Protein AF-A0A562R7P7-F1 (afdb_monomer_lite)

Structure (mmCIF, N/CA/C/O backbone):
data_AF-A0A562R7P7-F1
#
_entry.id   AF-A0A562R7P7-F1
#
loop_
_atom_site.group_PDB
_atom_site.id
_atom_site.type_symbol
_atom_site.label_atom_id
_atom_site.label_alt_id
_atom_site.label_comp_id
_atom_site.label_asym_id
_atom_site.label_entity_id
_atom_site.label_seq_id
_atom_site.pdbx_PDB_ins_code
_atom_site.Cartn_x
_atom_site.Cartn_y
_atom_site.Cartn_z
_atom_site.occupancy
_atom_site.B_iso_or_equiv
_atom_site.auth_seq_id
_atom_site.auth_comp_id
_atom_site.auth_asym_id
_atom_site.auth_atom_id
_atom_site.pdbx_PDB_model_num
ATOM 1 N N . MET A 1 1 ? 22.553 9.846 -5.547 1.00 56.16 1 MET A N 1
ATOM 2 C CA . MET A 1 1 ? 21.618 9.129 -6.441 1.00 56.16 1 MET A CA 1
ATOM 3 C C . MET A 1 1 ? 22.475 8.396 -7.455 1.00 56.16 1 MET A C 1
ATOM 5 O O . MET A 1 1 ? 23.447 8.997 -7.890 1.00 56.16 1 MET A O 1
ATOM 9 N N . ASP A 1 2 ? 22.192 7.130 -7.763 1.00 79.00 2 ASP A N 1
ATOM 10 C CA . ASP A 1 2 ? 22.950 6.394 -8.788 1.00 79.00 2 ASP A CA 1
ATOM 11 C C . ASP A 1 2 ? 22.716 7.050 -10.162 1.00 79.00 2 ASP A C 1
ATOM 13 O O . ASP A 1 2 ? 21.570 7.275 -10.560 1.00 79.00 2 ASP A O 1
ATOM 17 N N . GLU A 1 3 ? 23.792 7.383 -10.878 1.00 90.19 3 GLU A N 1
ATOM 18 C CA . GLU A 1 3 ? 23.726 8.014 -12.202 1.00 90.19 3 GLU A CA 1
ATOM 19 C C . GLU A 1 3 ? 23.006 7.127 -13.229 1.00 90.19 3 GLU A C 1
ATOM 21 O O . GLU A 1 3 ? 22.412 7.631 -14.184 1.00 90.19 3 GLU A O 1
ATOM 26 N N . ARG A 1 4 ? 22.969 5.809 -13.004 1.00 91.88 4 ARG A N 1
ATOM 27 C CA . ARG A 1 4 ? 22.250 4.847 -13.845 1.00 91.88 4 ARG A CA 1
ATOM 28 C C . ARG A 1 4 ? 20.735 5.040 -13.789 1.00 91.88 4 ARG A C 1
ATOM 30 O O . ARG A 1 4 ? 20.091 4.890 -14.822 1.00 91.88 4 ARG A O 1
ATOM 37 N N . PHE A 1 5 ? 20.163 5.476 -12.662 1.00 91.62 5 PHE A N 1
ATOM 38 C CA . PHE A 1 5 ? 18.744 5.868 -12.607 1.00 91.62 5 PHE A CA 1
ATOM 39 C C . PHE A 1 5 ? 18.464 7.136 -13.435 1.00 91.62 5 PHE A C 1
ATOM 41 O O . PHE A 1 5 ? 17.385 7.275 -14.011 1.00 91.62 5 PHE A O 1
ATOM 48 N N . ILE A 1 6 ? 19.432 8.052 -13.548 1.00 92.38 6 ILE A N 1
ATOM 49 C CA . ILE A 1 6 ? 19.316 9.244 -14.407 1.00 92.38 6 ILE A CA 1
ATOM 50 C C . ILE A 1 6 ? 19.451 8.844 -15.885 1.00 92.38 6 ILE A C 1
ATOM 52 O O . ILE A 1 6 ? 18.711 9.341 -16.733 1.00 92.38 6 ILE A O 1
ATOM 56 N N . ALA A 1 7 ? 20.354 7.912 -16.205 1.00 93.38 7 ALA A N 1
ATOM 57 C CA . ALA A 1 7 ? 20.511 7.372 -17.554 1.00 93.38 7 ALA A CA 1
ATOM 58 C C . ALA A 1 7 ? 19.280 6.568 -18.018 1.00 93.38 7 ALA A C 1
ATOM 60 O O . ALA A 1 7 ? 18.854 6.724 -19.161 1.00 93.38 7 ALA A O 1
ATOM 61 N N . ALA A 1 8 ? 18.679 5.757 -17.139 1.00 93.75 8 ALA A N 1
ATOM 62 C CA . ALA A 1 8 ? 17.452 5.014 -17.425 1.00 93.75 8 ALA A CA 1
ATOM 63 C C . ALA A 1 8 ? 16.256 5.950 -17.670 1.00 93.75 8 ALA A C 1
ATOM 65 O O . ALA A 1 8 ? 15.549 5.774 -18.661 1.00 93.75 8 ALA A O 1
ATOM 66 N N . ALA A 1 9 ? 16.080 6.978 -16.828 1.00 91.88 9 ALA A N 1
ATOM 67 C CA . ALA A 1 9 ? 15.044 7.994 -17.017 1.00 91.88 9 ALA A CA 1
ATOM 68 C C . ALA A 1 9 ? 15.192 8.715 -18.367 1.00 91.88 9 ALA A C 1
ATOM 70 O O . ALA A 1 9 ? 14.249 8.731 -19.150 1.00 91.88 9 ALA A O 1
ATOM 71 N N . ARG A 1 10 ? 16.397 9.204 -18.700 1.00 94.12 10 ARG A N 1
ATOM 72 C CA . ARG A 1 10 ? 16.675 9.847 -19.999 1.00 94.12 10 ARG A CA 1
ATOM 73 C C . ARG A 1 10 ? 16.440 8.921 -21.193 1.00 94.12 10 ARG A C 1
ATOM 75 O O . ARG A 1 10 ? 15.981 9.373 -22.236 1.00 94.12 10 ARG A O 1
ATOM 82 N N . ALA A 1 11 ? 16.753 7.632 -21.064 1.00 94.19 11 ALA A N 1
ATOM 83 C CA . ALA A 1 11 ? 16.475 6.657 -22.115 1.00 94.19 11 ALA A CA 1
ATOM 84 C C . ALA A 1 11 ? 14.961 6.486 -22.342 1.00 94.19 11 ALA A C 1
ATOM 86 O O . ALA A 1 11 ? 14.535 6.433 -23.493 1.00 94.19 11 ALA A O 1
ATOM 87 N N . GLN A 1 12 ? 14.148 6.478 -21.276 1.00 91.56 12 GLN A N 1
ATOM 88 C CA . GLN A 1 12 ? 12.684 6.473 -21.389 1.00 91.56 12 GLN A CA 1
ATOM 89 C C . GLN A 1 12 ? 12.141 7.800 -21.951 1.00 91.56 12 GLN A C 1
ATOM 91 O O . GLN A 1 12 ? 11.336 7.768 -22.873 1.00 91.56 12 GLN A O 1
ATOM 96 N N . GLU A 1 13 ? 12.629 8.955 -21.484 1.00 92.44 13 GLU A N 1
ATOM 97 C CA . GLU A 1 13 ? 12.261 10.288 -22.007 1.00 92.44 13 GLU A CA 1
ATOM 98 C C . GLU A 1 13 ? 12.533 10.426 -23.520 1.00 92.44 13 GLU A C 1
ATOM 100 O O . GLU A 1 13 ? 11.773 11.080 -24.232 1.00 92.44 13 GLU A O 1
ATOM 105 N N . CYS A 1 14 ? 13.584 9.773 -24.027 1.00 94.62 14 CYS A N 1
ATOM 106 C CA . CYS A 1 14 ? 13.919 9.704 -25.454 1.00 94.62 14 CYS A CA 1
ATOM 107 C C . CYS A 1 14 ? 13.220 8.562 -26.225 1.00 94.62 14 CYS A C 1
ATOM 109 O O . CYS A 1 14 ? 13.495 8.381 -27.412 1.00 94.62 14 CYS A O 1
ATOM 111 N N . GLY A 1 15 ? 12.361 7.762 -25.585 1.00 93.88 15 GLY A N 1
ATOM 112 C CA . GLY A 1 15 ? 11.662 6.628 -26.203 1.00 93.88 15 GLY A CA 1
ATOM 113 C C . GLY A 1 15 ? 12.496 5.351 -26.406 1.00 93.88 15 GLY A C 1
ATOM 114 O O . GLY A 1 15 ? 11.967 4.351 -26.895 1.00 93.88 15 GLY A O 1
ATOM 115 N N . ASP A 1 16 ? 13.773 5.314 -26.000 1.00 96.56 16 ASP A N 1
ATOM 116 C CA . ASP A 1 16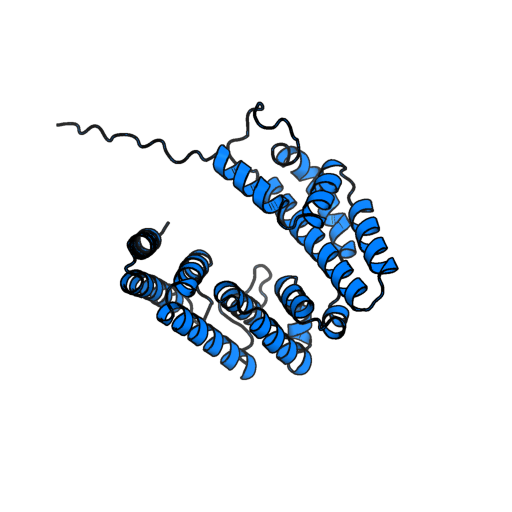 ? 14.592 4.090 -26.005 1.00 96.56 16 ASP A CA 1
ATOM 117 C C . ASP A 1 16 ? 14.298 3.236 -24.761 1.00 96.56 16 ASP A C 1
ATOM 119 O O . ASP A 1 16 ? 15.110 3.042 -23.848 1.00 96.56 16 ASP A O 1
ATOM 123 N N . HIS A 1 17 ? 13.085 2.685 -24.748 1.00 96.56 17 HIS A N 1
ATOM 124 C CA . HIS A 1 17 ? 12.595 1.817 -23.679 1.00 96.56 17 HIS A CA 1
ATOM 125 C C . HIS A 1 17 ? 13.439 0.532 -23.548 1.00 96.56 17 HIS A C 1
ATOM 127 O O . HIS A 1 17 ? 13.489 -0.077 -22.476 1.00 96.56 17 HIS A O 1
ATOM 133 N N . ALA A 1 18 ? 14.145 0.135 -24.615 1.00 96.31 18 ALA A N 1
ATOM 134 C CA . ALA A 1 18 ? 15.035 -1.019 -24.623 1.00 96.31 18 ALA A CA 1
ATOM 135 C C . ALA A 1 18 ? 16.369 -0.729 -23.913 1.00 96.31 18 ALA A C 1
ATOM 137 O O . ALA A 1 18 ? 16.870 -1.593 -23.190 1.00 96.31 18 ALA A O 1
ATOM 138 N N . ALA A 1 19 ? 16.945 0.469 -24.065 1.00 96.69 19 ALA A N 1
ATOM 139 C CA . ALA A 1 19 ? 18.081 0.907 -23.255 1.00 96.69 19 ALA A CA 1
ATOM 140 C C . ALA A 1 19 ? 17.683 1.157 -21.799 1.00 96.69 19 ALA A C 1
ATOM 142 O O . ALA A 1 19 ? 18.402 0.697 -20.913 1.00 96.69 19 ALA A O 1
ATOM 143 N N . ALA A 1 20 ? 16.527 1.781 -21.543 1.00 96.62 20 ALA A N 1
ATOM 144 C CA . ALA A 1 20 ? 16.010 1.959 -20.186 1.00 96.62 20 ALA A CA 1
ATOM 145 C C . ALA A 1 20 ? 15.902 0.607 -19.452 1.00 96.62 20 ALA A C 1
ATOM 147 O O . ALA A 1 20 ? 16.515 0.422 -18.400 1.00 96.62 20 ALA A O 1
ATOM 148 N N . LEU A 1 21 ? 15.245 -0.393 -20.058 1.00 96.81 21 LEU A N 1
ATOM 149 C CA . LEU A 1 21 ? 15.128 -1.743 -19.488 1.00 96.81 21 LEU A CA 1
ATOM 150 C C . LEU A 1 21 ? 16.491 -2.426 -19.282 1.00 96.81 21 LEU A C 1
ATOM 152 O O . LEU A 1 21 ? 16.681 -3.137 -18.295 1.00 96.81 21 LEU A O 1
ATOM 156 N N . ARG A 1 22 ? 17.448 -2.222 -20.196 1.00 97.12 22 ARG A N 1
ATOM 157 C CA . ARG A 1 22 ? 18.809 -2.774 -20.085 1.00 97.12 22 ARG A CA 1
ATOM 158 C C . ARG A 1 22 ? 19.556 -2.198 -18.880 1.00 97.12 22 ARG A C 1
ATOM 160 O O . ARG A 1 22 ? 20.250 -2.944 -18.198 1.00 97.12 22 ARG A O 1
ATOM 167 N N . ILE A 1 23 ? 19.397 -0.900 -18.616 1.00 96.44 23 ILE A N 1
ATOM 168 C CA . ILE A 1 23 ? 20.015 -0.219 -17.472 1.00 96.44 23 ILE A CA 1
ATOM 169 C C . ILE A 1 23 ? 19.351 -0.672 -16.166 1.00 96.44 23 ILE A C 1
ATOM 171 O O . ILE A 1 23 ? 20.058 -1.089 -15.254 1.00 96.44 23 ILE A O 1
ATOM 175 N N . LEU A 1 24 ? 18.015 -0.687 -16.090 1.00 95.12 24 LEU A N 1
ATOM 176 C CA . LEU A 1 24 ? 17.291 -1.138 -14.890 1.00 95.12 24 LEU A CA 1
ATOM 177 C C . LEU A 1 24 ? 17.614 -2.601 -14.531 1.00 95.12 24 LEU A C 1
ATOM 179 O O . LEU A 1 24 ? 17.856 -2.902 -13.365 1.00 95.12 24 LEU A O 1
ATOM 183 N N . ARG A 1 25 ? 17.729 -3.494 -15.527 1.00 94.62 25 ARG A N 1
ATOM 184 C CA . ARG A 1 25 ? 18.199 -4.879 -15.325 1.00 94.62 25 ARG A CA 1
ATOM 185 C C . ARG A 1 25 ? 19.636 -4.973 -14.800 1.00 94.62 25 ARG A C 1
ATOM 187 O O . ARG A 1 25 ? 19.934 -5.908 -14.068 1.00 94.62 25 ARG A O 1
ATOM 194 N N . ALA A 1 26 ? 20.527 -4.051 -15.168 1.00 94.12 26 ALA A N 1
ATOM 195 C CA . ALA A 1 26 ? 21.894 -4.040 -14.645 1.00 94.12 26 ALA A CA 1
ATOM 196 C C . ALA A 1 26 ? 21.931 -3.606 -13.169 1.00 94.12 26 ALA A C 1
ATOM 198 O O . ALA A 1 26 ? 22.658 -4.199 -12.380 1.00 94.12 26 ALA A O 1
ATOM 199 N N . ILE A 1 27 ? 21.103 -2.628 -12.782 1.00 93.38 27 ILE A N 1
ATOM 200 C CA . ILE A 1 27 ? 20.943 -2.226 -11.375 1.00 93.38 27 ILE A CA 1
ATOM 201 C C . ILE A 1 27 ? 20.351 -3.387 -10.555 1.00 93.38 27 ILE A C 1
ATOM 203 O O . ILE A 1 27 ? 20.851 -3.687 -9.476 1.00 93.38 27 ILE A O 1
ATOM 207 N N . GLU A 1 28 ? 19.343 -4.091 -11.082 1.00 91.56 28 GLU A N 1
ATOM 208 C CA . GLU A 1 28 ? 18.736 -5.257 -10.417 1.00 91.56 28 GLU A CA 1
ATOM 209 C C . GLU A 1 28 ? 19.724 -6.405 -10.206 1.00 91.56 28 GLU A C 1
ATOM 211 O O . GLU A 1 28 ? 19.759 -6.991 -9.126 1.00 91.56 28 GLU A O 1
ATOM 216 N N . ALA A 1 29 ? 20.559 -6.700 -11.206 1.00 90.31 29 ALA A N 1
ATOM 217 C CA . ALA A 1 29 ? 21.589 -7.724 -11.094 1.00 90.31 29 ALA A CA 1
ATOM 218 C C . ALA A 1 29 ? 22.608 -7.401 -9.984 1.00 90.31 29 ALA A C 1
ATOM 220 O O . ALA A 1 29 ? 22.983 -8.302 -9.233 1.00 90.31 29 ALA A O 1
ATOM 221 N N . ASP A 1 30 ? 23.002 -6.132 -9.835 1.00 90.50 30 ASP A N 1
ATOM 222 C CA . ASP A 1 30 ? 23.897 -5.684 -8.761 1.00 90.50 30 ASP A CA 1
ATOM 223 C C . ASP A 1 30 ? 23.216 -5.736 -7.380 1.00 90.50 30 ASP A C 1
ATOM 225 O O . ASP A 1 30 ? 23.803 -6.241 -6.421 1.00 90.50 30 ASP A O 1
ATOM 229 N N . GLU A 1 31 ? 21.967 -5.264 -7.264 1.00 88.44 31 GLU A N 1
ATOM 230 C CA . GLU A 1 31 ? 21.188 -5.335 -6.016 1.00 88.44 31 GLU A CA 1
ATOM 231 C C . GLU A 1 31 ? 20.979 -6.794 -5.565 1.00 88.44 31 GLU A C 1
ATOM 233 O O . GLU A 1 31 ? 21.151 -7.110 -4.381 1.00 88.44 31 GLU A O 1
ATOM 238 N N . ARG A 1 32 ? 20.690 -7.702 -6.511 1.00 84.50 32 ARG A N 1
ATOM 239 C CA . ARG A 1 32 ? 20.563 -9.151 -6.285 1.00 84.50 32 ARG A CA 1
ATOM 240 C C . ARG A 1 32 ? 21.904 -9.793 -5.915 1.00 84.50 32 ARG A C 1
ATOM 242 O O . ARG A 1 32 ? 21.933 -10.648 -5.032 1.00 84.50 32 ARG A O 1
ATOM 249 N N . ALA A 1 33 ? 23.010 -9.384 -6.539 1.00 85.88 33 ALA A N 1
ATOM 250 C CA . ALA A 1 33 ? 24.350 -9.876 -6.206 1.00 85.88 33 ALA A CA 1
ATOM 251 C C . ALA A 1 33 ? 24.799 -9.456 -4.794 1.00 85.88 33 ALA A C 1
ATOM 253 O O . ALA A 1 33 ? 25.489 -10.219 -4.118 1.00 85.88 33 ALA A O 1
ATOM 254 N N . ALA A 1 34 ? 24.371 -8.280 -4.324 1.00 82.69 34 ALA A N 1
ATOM 255 C CA . ALA A 1 34 ? 24.605 -7.817 -2.957 1.00 82.69 34 ALA A CA 1
ATOM 256 C C . ALA A 1 34 ? 23.676 -8.471 -1.907 1.00 82.69 34 ALA A C 1
ATOM 258 O O . ALA A 1 34 ? 24.007 -8.470 -0.721 1.00 82.69 34 ALA A O 1
ATOM 259 N N . SER A 1 35 ? 22.529 -9.030 -2.322 1.00 71.19 35 SER A N 1
ATOM 260 C CA . SER A 1 35 ? 21.432 -9.437 -1.425 1.00 71.19 35 SER A CA 1
ATOM 261 C C . SER A 1 35 ? 21.022 -10.913 -1.599 1.00 71.19 35 SER A C 1
ATOM 263 O O . SER A 1 35 ? 20.056 -11.210 -2.313 1.00 71.19 35 SER A O 1
ATOM 265 N N . PRO A 1 36 ? 21.693 -11.871 -0.928 1.00 66.31 36 PRO A N 1
ATOM 266 C CA . PRO A 1 36 ? 21.266 -13.270 -0.945 1.00 66.31 36 PRO A CA 1
ATOM 267 C C . PRO A 1 36 ? 19.857 -13.441 -0.342 1.00 66.31 36 PRO A C 1
ATOM 269 O O . PRO A 1 36 ? 19.514 -12.803 0.651 1.00 66.31 36 PRO A O 1
ATOM 272 N N . GLY A 1 37 ? 19.046 -14.329 -0.935 1.00 70.06 37 GLY A N 1
ATOM 273 C CA . GLY A 1 37 ? 17.684 -14.659 -0.468 1.00 70.06 37 GLY A CA 1
ATOM 274 C C . GLY A 1 37 ? 16.523 -14.187 -1.360 1.00 70.06 37 GLY A C 1
ATOM 275 O O . GLY A 1 37 ? 15.363 -14.341 -0.970 1.00 70.06 37 GLY A O 1
ATOM 276 N N . LEU A 1 38 ? 16.819 -13.635 -2.546 1.00 77.06 38 LEU A N 1
ATOM 277 C CA . LEU A 1 38 ? 15.849 -12.974 -3.434 1.00 77.06 38 LEU A CA 1
ATOM 278 C C . LEU A 1 38 ? 15.062 -11.889 -2.677 1.00 77.06 38 LEU A C 1
ATOM 280 O O . LEU A 1 38 ? 13.874 -12.037 -2.379 1.00 77.06 38 LEU A O 1
ATOM 284 N N . ALA A 1 39 ? 15.778 -10.824 -2.319 1.00 79.56 39 ALA A N 1
ATOM 285 C CA . ALA A 1 39 ? 15.186 -9.562 -1.896 1.00 79.56 39 ALA A CA 1
ATOM 286 C C . ALA A 1 39 ? 14.467 -8.886 -3.087 1.00 79.56 39 ALA A C 1
ATOM 288 O O . ALA A 1 39 ? 14.833 -9.147 -4.237 1.00 79.56 39 ALA A O 1
ATOM 289 N N . PRO A 1 40 ? 13.465 -8.020 -2.847 1.00 79.81 40 PRO A N 1
ATOM 290 C CA . PRO A 1 40 ? 12.863 -7.229 -3.912 1.00 79.81 40 PRO A CA 1
ATOM 291 C C . PRO A 1 40 ? 13.864 -6.184 -4.427 1.00 79.81 40 PRO A C 1
ATOM 293 O O . PRO A 1 40 ? 14.765 -5.787 -3.680 1.00 79.81 40 PRO A O 1
ATOM 296 N N . PRO A 1 41 ? 13.665 -5.651 -5.643 1.00 87.50 41 PRO A N 1
ATOM 297 C CA . PRO A 1 41 ? 14.397 -4.475 -6.094 1.00 87.50 41 PRO A CA 1
ATOM 298 C C . PRO A 1 41 ? 14.094 -3.272 -5.188 1.00 87.50 41 PRO A C 1
ATOM 300 O O . PRO A 1 41 ? 13.010 -3.167 -4.603 1.00 87.50 41 PRO A O 1
ATOM 303 N N . SER A 1 42 ? 15.037 -2.339 -5.076 1.00 88.56 42 SER A N 1
ATOM 304 C CA . SER A 1 42 ? 14.886 -1.133 -4.262 1.00 88.56 42 SER A CA 1
ATOM 305 C C . SER A 1 42 ? 13.702 -0.271 -4.720 1.00 88.56 42 SER A C 1
ATOM 307 O O . SER A 1 42 ? 13.285 -0.311 -5.876 1.00 88.56 42 SER A O 1
ATOM 309 N N . PHE A 1 43 ? 13.157 0.563 -3.825 1.00 86.38 43 PHE A N 1
ATOM 310 C CA . PHE A 1 43 ? 12.001 1.416 -4.144 1.00 86.38 43 PHE A CA 1
ATOM 311 C C . PHE A 1 43 ? 12.225 2.298 -5.387 1.00 86.38 43 PHE A C 1
ATOM 313 O O . PHE A 1 43 ? 11.323 2.433 -6.210 1.00 86.38 43 PHE A O 1
ATOM 320 N N . GLY A 1 44 ? 13.430 2.857 -5.560 1.00 88.56 44 GLY A N 1
ATOM 321 C CA . GLY A 1 44 ? 13.765 3.668 -6.737 1.00 88.56 44 GLY A CA 1
ATOM 322 C C . GLY A 1 44 ? 13.759 2.859 -8.038 1.00 88.56 44 GLY A C 1
ATOM 323 O O . GLY A 1 44 ? 13.239 3.328 -9.052 1.00 88.56 44 GLY A O 1
ATOM 324 N N . LEU A 1 45 ? 14.265 1.624 -7.987 1.00 92.62 45 LEU A N 1
ATOM 325 C CA . LEU A 1 45 ? 14.252 0.689 -9.107 1.00 92.62 45 LEU A CA 1
ATOM 326 C C . LEU A 1 45 ? 12.829 0.204 -9.422 1.00 92.62 45 LEU A C 1
ATOM 328 O O . LEU A 1 45 ? 12.416 0.283 -10.576 1.00 92.62 45 LEU A O 1
ATOM 332 N N . LEU A 1 46 ? 12.043 -0.201 -8.417 1.00 93.31 46 LEU A N 1
ATOM 333 C CA . LEU A 1 46 ? 10.630 -0.566 -8.590 1.00 93.31 46 LEU A CA 1
ATOM 334 C C . LEU A 1 46 ? 9.804 0.578 -9.186 1.00 93.31 46 LEU A C 1
ATOM 336 O O . LEU A 1 46 ? 8.998 0.340 -10.083 1.00 93.31 46 LEU A O 1
ATOM 340 N N . PHE A 1 47 ? 10.022 1.815 -8.731 1.00 91.50 47 PHE A N 1
ATOM 341 C CA . PHE A 1 47 ? 9.325 2.990 -9.249 1.00 91.50 47 PHE A CA 1
ATOM 342 C C . PHE A 1 47 ? 9.646 3.239 -10.729 1.00 91.50 47 PHE A C 1
ATOM 344 O O . PHE A 1 47 ? 8.728 3.324 -11.546 1.00 91.50 47 PHE A O 1
ATOM 351 N N . GLN A 1 48 ? 10.931 3.302 -11.108 1.00 93.38 48 GLN A N 1
ATOM 352 C CA . GLN A 1 48 ? 11.307 3.505 -12.514 1.00 93.38 48 GLN A CA 1
ATOM 353 C C . GLN A 1 48 ? 10.871 2.335 -13.408 1.00 93.38 48 GLN A C 1
ATOM 355 O O . GLN A 1 48 ? 10.395 2.554 -14.521 1.00 93.38 48 GLN A O 1
ATOM 360 N N . TRP A 1 49 ? 10.961 1.094 -12.922 1.00 94.88 49 TRP A N 1
ATOM 361 C CA . TRP A 1 49 ? 10.524 -0.075 -13.685 1.00 94.88 49 TRP A CA 1
ATOM 362 C C . TRP A 1 49 ? 9.005 -0.112 -13.858 1.00 94.88 49 TRP A C 1
ATOM 364 O O . TRP A 1 49 ? 8.536 -0.392 -14.956 1.00 94.88 49 TRP A O 1
ATOM 374 N N . GLY A 1 50 ? 8.230 0.227 -12.825 1.00 94.62 50 GLY A N 1
ATOM 375 C CA . GLY A 1 50 ? 6.772 0.341 -12.913 1.00 94.62 50 GLY A CA 1
ATOM 376 C C . GLY A 1 50 ? 6.320 1.443 -13.876 1.00 94.62 50 GLY A C 1
ATOM 377 O O . GLY A 1 50 ? 5.348 1.265 -14.608 1.00 94.62 50 GLY A O 1
ATOM 378 N N . GLN A 1 51 ? 7.057 2.557 -13.956 1.00 93.69 51 GLN A N 1
ATOM 379 C CA . GLN A 1 51 ? 6.830 3.581 -14.981 1.00 93.69 51 GLN A CA 1
ATOM 380 C C . GLN A 1 51 ? 7.119 3.047 -16.392 1.00 93.69 51 GLN A C 1
ATOM 382 O O . GLN A 1 51 ? 6.270 3.172 -17.270 1.00 93.69 51 GLN A O 1
ATOM 387 N N . LEU A 1 52 ? 8.259 2.384 -16.606 1.00 95.62 52 LEU A N 1
ATOM 388 C CA . LEU A 1 52 ? 8.613 1.792 -17.902 1.00 95.62 52 LEU A CA 1
ATOM 389 C C . LEU A 1 52 ? 7.674 0.640 -18.317 1.00 95.62 52 LEU A C 1
ATOM 391 O O . LEU A 1 52 ? 7.397 0.448 -19.500 1.00 95.62 52 LEU A O 1
ATOM 395 N N . ALA A 1 53 ? 7.158 -0.133 -17.360 1.00 96.06 53 ALA A N 1
ATOM 396 C CA . ALA A 1 53 ? 6.273 -1.272 -17.602 1.00 96.06 53 ALA A CA 1
ATOM 397 C C . ALA A 1 53 ? 4.925 -0.872 -18.227 1.00 96.06 53 ALA A C 1
ATOM 399 O O . ALA A 1 53 ? 4.369 -1.655 -18.996 1.00 96.06 53 ALA A O 1
ATOM 400 N N . LYS A 1 54 ? 4.440 0.349 -17.959 1.00 93.94 54 LYS A N 1
ATOM 401 C CA . LYS A 1 54 ? 3.207 0.911 -18.549 1.00 93.94 54 LYS A CA 1
ATOM 402 C C . LYS A 1 54 ? 3.317 1.120 -20.063 1.00 93.94 54 LYS A C 1
ATOM 404 O O . LYS A 1 54 ? 2.319 1.035 -20.769 1.00 93.94 54 LYS A O 1
ATOM 409 N N . GLU A 1 55 ? 4.531 1.362 -20.555 1.00 93.88 55 GLU A N 1
ATOM 410 C CA . GLU A 1 55 ? 4.813 1.776 -21.938 1.00 93.88 55 GLU A CA 1
ATOM 411 C C . GLU A 1 55 ? 5.654 0.741 -22.711 1.00 93.88 55 GLU A C 1
ATOM 413 O O . GLU A 1 55 ? 5.840 0.847 -23.926 1.00 93.88 55 GLU A O 1
ATOM 418 N N . HIS A 1 56 ? 6.183 -0.282 -22.030 1.00 95.94 56 HIS A N 1
ATOM 419 C CA . HIS A 1 56 ? 7.078 -1.272 -22.621 1.00 95.94 56 HIS A CA 1
ATOM 420 C C . HIS A 1 56 ? 6.789 -2.695 -22.116 1.00 95.94 56 HIS A C 1
ATOM 422 O O . HIS A 1 56 ? 7.273 -3.135 -21.072 1.00 95.94 56 HIS A O 1
ATOM 428 N N . ALA A 1 57 ? 6.055 -3.476 -22.913 1.00 96.62 57 ALA A N 1
ATOM 429 C CA . ALA A 1 57 ? 5.670 -4.848 -22.566 1.00 96.62 57 ALA A CA 1
ATOM 430 C C . ALA A 1 57 ? 6.840 -5.803 -22.191 1.00 96.62 57 ALA A C 1
ATOM 432 O O . ALA A 1 57 ? 6.634 -6.669 -21.339 1.00 96.62 57 ALA A O 1
ATOM 433 N N . PRO A 1 58 ? 8.070 -5.696 -22.745 1.00 97.31 58 PRO A N 1
ATOM 434 C CA . PRO A 1 58 ? 9.230 -6.445 -22.241 1.00 97.31 58 PRO A CA 1
ATOM 435 C C . PRO A 1 58 ? 9.657 -6.077 -20.807 1.00 97.31 58 PRO A C 1
ATOM 437 O O . PRO A 1 58 ? 10.136 -6.947 -20.074 1.00 97.31 58 PRO A O 1
ATOM 440 N N . ALA A 1 59 ? 9.460 -4.821 -20.386 1.00 96.12 59 ALA A N 1
ATOM 441 C CA . ALA A 1 59 ? 9.720 -4.391 -19.013 1.00 96.12 59 ALA A CA 1
ATOM 442 C C . ALA A 1 59 ? 8.674 -4.983 -18.063 1.00 96.12 59 ALA A C 1
ATOM 444 O O . ALA A 1 59 ? 9.066 -5.630 -17.091 1.00 96.12 59 ALA A O 1
ATOM 445 N N . TYR A 1 60 ? 7.385 -4.880 -18.418 1.00 96.50 60 TYR A N 1
ATOM 446 C CA . TYR A 1 60 ? 6.279 -5.532 -17.704 1.00 96.50 60 TYR A CA 1
ATOM 447 C C . TYR A 1 60 ? 6.525 -7.038 -17.537 1.00 96.50 60 TYR A C 1
ATOM 449 O O . TYR A 1 60 ? 6.539 -7.541 -16.418 1.00 96.50 60 TYR A O 1
ATOM 457 N N . ARG A 1 61 ? 6.816 -7.764 -18.629 1.00 97.06 61 ARG A N 1
ATOM 458 C CA . ARG A 1 61 ? 7.061 -9.219 -18.577 1.00 97.06 61 ARG A CA 1
ATOM 459 C C . ARG A 1 61 ? 8.252 -9.609 -17.703 1.00 97.06 61 ARG A C 1
ATOM 461 O O . ARG A 1 61 ? 8.228 -10.687 -17.122 1.00 97.06 61 ARG A O 1
ATOM 468 N N . THR A 1 62 ? 9.284 -8.769 -17.599 1.00 94.62 62 THR A N 1
ATOM 469 C CA . THR A 1 62 ? 10.413 -9.060 -16.698 1.00 94.62 62 THR A CA 1
ATOM 470 C C . THR A 1 62 ? 10.016 -8.871 -15.234 1.00 94.62 62 THR A C 1
ATOM 472 O O . THR A 1 62 ? 10.326 -9.721 -14.406 1.00 94.62 62 THR A O 1
ATOM 475 N N . LEU A 1 63 ? 9.304 -7.786 -14.922 1.00 94.12 63 LEU A N 1
ATOM 476 C CA . LEU A 1 63 ? 8.864 -7.478 -13.561 1.00 94.12 63 LEU A CA 1
ATOM 477 C C . LEU A 1 63 ? 7.806 -8.487 -13.065 1.00 94.12 63 LEU A C 1
ATOM 479 O O . LEU A 1 63 ? 7.854 -8.920 -11.916 1.00 94.12 63 LEU A O 1
ATOM 483 N N . ALA A 1 64 ? 6.927 -8.948 -13.962 1.00 96.12 64 ALA A N 1
ATOM 484 C CA . ALA A 1 64 ? 6.002 -10.054 -13.718 1.00 96.12 64 ALA A CA 1
ATOM 485 C C . ALA A 1 64 ? 6.739 -11.382 -13.469 1.00 96.12 64 ALA A C 1
ATOM 487 O O . ALA A 1 64 ? 6.453 -12.048 -12.483 1.00 96.12 64 ALA A O 1
ATOM 488 N N . ALA A 1 65 ? 7.748 -11.735 -14.276 1.00 94.88 65 ALA A N 1
ATOM 489 C CA . ALA A 1 65 ? 8.535 -12.951 -14.049 1.00 94.88 65 ALA A CA 1
ATOM 490 C C . ALA A 1 65 ? 9.274 -12.945 -12.693 1.00 94.88 65 ALA A C 1
ATOM 492 O O . ALA A 1 65 ? 9.391 -13.989 -12.054 1.00 94.88 65 ALA A O 1
ATOM 493 N N . LEU A 1 66 ? 9.730 -11.775 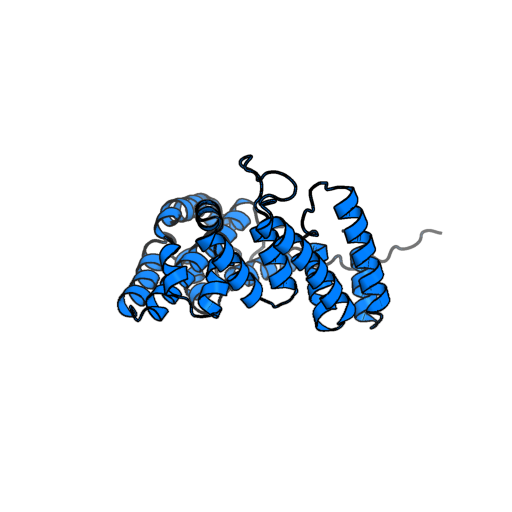-12.225 1.00 92.69 66 LEU A N 1
ATOM 494 C CA . LEU A 1 66 ? 10.311 -11.621 -10.888 1.00 92.69 66 LEU A CA 1
ATOM 495 C C . LEU A 1 66 ? 9.271 -11.865 -9.785 1.00 92.69 66 LEU A C 1
ATOM 497 O O . LEU A 1 66 ? 9.504 -12.672 -8.886 1.00 92.69 66 LEU A O 1
ATOM 501 N N . ARG A 1 67 ? 8.098 -11.226 -9.876 1.00 95.19 67 ARG A N 1
ATOM 502 C CA . ARG A 1 67 ? 6.964 -11.509 -8.983 1.00 95.19 67 ARG A CA 1
ATOM 503 C C . ARG A 1 67 ? 6.634 -12.998 -8.957 1.00 95.19 67 ARG A C 1
ATOM 505 O O . ARG A 1 67 ? 6.463 -13.558 -7.878 1.00 95.19 67 ARG A O 1
ATOM 512 N N . ASP A 1 68 ? 6.555 -13.632 -10.120 1.00 96.62 68 ASP A N 1
ATOM 513 C CA . ASP A 1 68 ? 6.176 -15.036 -10.236 1.00 96.62 68 ASP A CA 1
ATOM 514 C C . ASP A 1 68 ? 7.225 -15.953 -9.559 1.00 96.62 68 ASP A C 1
ATOM 516 O O . ASP A 1 68 ? 6.840 -16.939 -8.928 1.00 96.62 68 ASP A O 1
ATOM 520 N N . GLU A 1 69 ? 8.519 -15.584 -9.554 1.00 94.50 69 GLU A N 1
ATOM 521 C CA . GLU A 1 69 ? 9.561 -16.242 -8.738 1.00 94.50 69 GLU A CA 1
ATOM 522 C C . GLU A 1 69 ? 9.276 -16.104 -7.226 1.00 94.50 69 GLU A C 1
ATOM 524 O O . GLU A 1 69 ? 9.308 -17.099 -6.497 1.00 94.50 69 GLU A O 1
ATOM 529 N N . HIS A 1 70 ? 8.940 -14.899 -6.739 1.00 94.38 70 HIS A N 1
ATOM 530 C CA . HIS A 1 70 ? 8.577 -14.687 -5.328 1.00 94.38 70 HIS A CA 1
ATOM 531 C C . HIS A 1 70 ? 7.306 -15.468 -4.929 1.00 94.38 70 HIS A C 1
ATOM 533 O O . HIS A 1 70 ? 7.268 -16.072 -3.856 1.00 94.38 70 HIS A O 1
ATOM 539 N N . VAL A 1 71 ? 6.275 -15.486 -5.782 1.00 96.31 71 VAL A N 1
ATOM 540 C CA . VAL A 1 71 ? 5.013 -16.211 -5.543 1.00 96.31 71 VAL A CA 1
ATOM 541 C C . VAL A 1 71 ? 5.236 -17.725 -5.527 1.00 96.31 71 VAL A C 1
ATOM 543 O O . VAL A 1 71 ? 4.674 -18.413 -4.673 1.00 96.31 71 VAL A O 1
ATOM 546 N N . ALA A 1 72 ? 6.068 -18.256 -6.430 1.00 95.88 72 ALA A N 1
ATOM 547 C CA . ALA A 1 72 ? 6.420 -19.674 -6.455 1.00 95.88 72 ALA A CA 1
ATOM 548 C C . ALA A 1 72 ? 7.176 -20.099 -5.185 1.00 95.88 72 ALA A C 1
ATOM 550 O O . ALA A 1 72 ? 6.844 -21.125 -4.593 1.00 95.88 72 ALA A O 1
ATOM 551 N N . ARG A 1 73 ? 8.131 -19.280 -4.723 1.00 94.12 73 ARG A N 1
ATOM 552 C CA . ARG A 1 73 ? 8.870 -19.484 -3.464 1.00 94.12 73 ARG A CA 1
ATOM 553 C C . ARG A 1 73 ? 7.951 -19.509 -2.246 1.00 94.12 73 ARG A C 1
ATOM 555 O O . ARG A 1 73 ? 7.956 -20.492 -1.508 1.00 94.12 73 ARG A O 1
ATOM 562 N N . LEU A 1 74 ? 7.096 -18.496 -2.091 1.00 94.75 74 LEU A N 1
ATOM 563 C CA . LEU A 1 74 ? 6.119 -18.431 -0.998 1.00 94.75 74 LEU A CA 1
ATOM 564 C C . LEU A 1 74 ? 5.215 -19.677 -0.973 1.00 94.75 74 LEU A C 1
ATOM 566 O O . LEU A 1 74 ? 5.010 -20.271 0.084 1.00 94.75 74 LEU A O 1
ATOM 570 N N . LYS A 1 75 ? 4.739 -20.129 -2.143 1.00 95.50 75 LYS A N 1
ATOM 571 C CA . LYS A 1 75 ? 3.914 -21.345 -2.280 1.00 95.50 75 LYS A CA 1
ATOM 572 C C . LYS A 1 75 ? 4.676 -22.657 -2.043 1.00 95.50 75 LYS A C 1
ATOM 574 O O . LYS A 1 75 ? 4.043 -23.674 -1.774 1.00 95.50 75 LYS A O 1
ATOM 579 N N . ALA A 1 76 ? 6.006 -22.638 -2.117 1.00 95.00 76 ALA A N 1
ATOM 580 C CA . ALA A 1 76 ? 6.887 -23.759 -1.788 1.00 95.00 76 ALA A CA 1
ATOM 581 C C . ALA A 1 76 ? 7.355 -23.768 -0.315 1.00 95.00 76 ALA A C 1
ATOM 583 O O . ALA A 1 76 ? 8.125 -24.647 0.069 1.00 95.00 76 ALA A O 1
ATOM 584 N N . GLY A 1 77 ? 6.913 -22.810 0.512 1.00 91.69 77 GLY A N 1
ATOM 585 C CA . GLY A 1 77 ? 7.330 -22.676 1.915 1.00 91.69 77 GLY A CA 1
ATOM 586 C C . GLY A 1 77 ? 8.582 -21.815 2.143 1.00 91.69 77 GLY A C 1
ATOM 587 O O . GLY A 1 77 ? 9.009 -21.656 3.285 1.00 91.69 77 GLY A O 1
ATOM 588 N N . ASP A 1 78 ? 9.144 -21.202 1.097 1.00 91.94 78 ASP A N 1
ATOM 589 C CA . ASP A 1 78 ? 10.173 -20.153 1.188 1.00 91.94 78 ASP A CA 1
ATOM 590 C C . ASP A 1 78 ? 9.483 -18.804 1.502 1.00 91.94 78 ASP A C 1
ATOM 592 O O . ASP A 1 78 ? 9.344 -17.920 0.651 1.00 91.94 78 ASP A O 1
ATOM 596 N N . ILE A 1 79 ? 8.952 -18.713 2.732 1.00 90.00 79 ILE A N 1
ATOM 597 C CA . ILE A 1 79 ? 8.056 -17.643 3.221 1.00 90.00 79 ILE A CA 1
ATOM 598 C C . ILE A 1 79 ? 8.775 -16.299 3.394 1.00 90.00 79 ILE A C 1
ATOM 600 O O . ILE A 1 79 ? 8.151 -15.255 3.222 1.00 90.00 79 ILE A O 1
ATOM 604 N N . HIS A 1 80 ? 10.069 -16.308 3.725 1.00 88.69 80 HIS A N 1
ATOM 605 C CA . HIS A 1 80 ? 10.811 -15.118 4.153 1.00 88.69 80 HIS A CA 1
ATOM 606 C C . HIS A 1 80 ? 11.836 -14.667 3.107 1.00 88.69 80 HIS A C 1
ATOM 608 O O . HIS A 1 80 ? 12.432 -15.498 2.426 1.00 88.69 80 HIS A O 1
ATOM 614 N N . SER A 1 81 ? 12.086 -13.364 3.000 1.00 83.38 81 SER A N 1
ATOM 615 C CA . SER A 1 81 ? 12.922 -12.760 1.957 1.00 83.38 81 SER A CA 1
ATOM 616 C C . SER A 1 81 ? 13.934 -11.752 2.509 1.00 83.38 81 SER A C 1
ATOM 618 O O . SER A 1 81 ? 13.618 -10.902 3.335 1.00 83.38 81 SER A O 1
ATOM 620 N N . GLY A 1 82 ? 15.168 -11.798 2.000 1.00 75.31 82 GLY A N 1
ATOM 621 C CA . GLY A 1 82 ? 16.212 -10.832 2.355 1.00 75.31 82 GLY A CA 1
ATOM 622 C C . GLY A 1 82 ? 16.576 -10.810 3.848 1.00 75.31 82 GLY A C 1
ATOM 623 O O . GLY A 1 82 ? 16.698 -11.853 4.487 1.00 75.31 82 GLY A O 1
ATOM 624 N N . GLN A 1 83 ? 16.819 -9.609 4.380 1.00 68.94 83 GLN A N 1
ATOM 625 C CA . GLN A 1 83 ? 17.240 -9.389 5.770 1.00 68.94 83 GLN A CA 1
ATOM 626 C C . GLN A 1 83 ? 16.045 -9.207 6.727 1.00 68.94 83 GLN A C 1
ATOM 628 O O . GLN A 1 83 ? 14.979 -8.777 6.276 1.00 68.94 83 GLN A O 1
ATOM 633 N N . PRO A 1 84 ? 16.218 -9.478 8.037 1.00 74.94 84 PRO A N 1
ATOM 634 C CA . PRO A 1 84 ? 15.205 -9.215 9.059 1.00 74.94 84 PRO A CA 1
ATOM 635 C C . PRO A 1 84 ? 14.703 -7.763 9.105 1.00 74.94 84 PRO A C 1
ATOM 637 O O . PRO A 1 84 ? 15.373 -6.835 8.646 1.00 74.94 84 PRO A O 1
ATOM 640 N N . ASP A 1 85 ? 13.525 -7.567 9.699 1.00 71.50 85 ASP A N 1
ATOM 641 C CA . ASP A 1 85 ? 12.964 -6.244 9.984 1.00 71.50 85 ASP A CA 1
ATOM 642 C C . ASP A 1 85 ? 13.711 -5.512 11.125 1.00 71.50 85 ASP A C 1
ATOM 644 O O . ASP A 1 85 ? 14.622 -6.045 11.763 1.00 71.50 85 ASP A O 1
ATOM 648 N N . PHE A 1 86 ? 13.309 -4.269 11.415 1.00 66.12 86 PHE A N 1
ATOM 649 C CA . PHE A 1 86 ? 13.892 -3.465 12.500 1.00 66.12 86 PHE A CA 1
ATOM 650 C C . PHE A 1 86 ? 13.683 -4.048 13.913 1.00 66.12 86 PHE A C 1
ATOM 652 O O . PHE A 1 86 ? 14.330 -3.587 14.851 1.00 66.12 86 PHE A O 1
ATOM 659 N N . ALA A 1 87 ? 12.799 -5.037 14.077 1.00 71.38 87 ALA A N 1
ATOM 660 C CA . ALA A 1 87 ? 12.562 -5.765 15.321 1.00 71.38 87 ALA A CA 1
ATOM 661 C C . ALA A 1 87 ? 13.243 -7.154 15.340 1.00 71.38 87 ALA A C 1
ATOM 663 O O . ALA A 1 87 ? 13.118 -7.885 16.321 1.00 71.38 87 ALA A O 1
ATOM 664 N N . GLY A 1 88 ? 13.994 -7.511 14.290 1.00 75.19 88 GLY A N 1
ATOM 665 C CA . GLY A 1 88 ? 14.716 -8.777 14.168 1.00 75.19 88 GLY A CA 1
ATOM 666 C C . GLY A 1 88 ? 13.876 -9.959 13.672 1.00 75.19 88 GLY A C 1
ATOM 667 O O . GLY A 1 88 ? 14.378 -11.084 13.663 1.00 75.19 88 GLY A O 1
ATOM 668 N N . HIS A 1 89 ? 12.630 -9.749 13.238 1.00 75.38 89 HIS A N 1
ATOM 669 C CA . HIS A 1 89 ? 11.826 -10.814 12.635 1.00 75.38 89 HIS A CA 1
ATOM 670 C C . HIS A 1 89 ? 12.284 -11.099 11.200 1.00 75.38 89 HIS A C 1
ATOM 672 O O . HIS A 1 89 ? 12.584 -10.155 10.467 1.00 75.38 89 HIS A O 1
ATOM 678 N N . PRO A 1 90 ? 12.272 -12.364 10.741 1.00 81.06 90 PRO A N 1
ATOM 679 C CA . PRO A 1 90 ? 12.392 -12.674 9.320 1.00 81.06 90 PRO A CA 1
ATOM 680 C C . PRO A 1 90 ? 11.352 -11.888 8.510 1.00 81.06 90 PRO A C 1
ATOM 682 O O . PRO A 1 90 ? 10.155 -11.978 8.778 1.00 81.06 90 PRO A O 1
ATOM 685 N N . ARG A 1 91 ? 11.806 -11.100 7.532 1.00 83.50 91 ARG A N 1
ATOM 686 C CA . ARG A 1 91 ? 10.929 -10.320 6.652 1.00 83.50 91 ARG A CA 1
ATOM 687 C C . ARG A 1 91 ? 10.080 -11.265 5.803 1.00 83.50 91 ARG A C 1
ATOM 689 O O . ARG A 1 91 ? 10.627 -12.147 5.147 1.00 83.50 91 ARG A O 1
ATOM 696 N N . SER A 1 92 ? 8.766 -11.055 5.779 1.00 88.06 92 SER A N 1
ATOM 697 C CA . SER A 1 92 ? 7.864 -11.809 4.907 1.00 88.06 92 SER A CA 1
ATOM 698 C C . SER A 1 92 ? 8.114 -11.507 3.428 1.00 88.06 92 SER A C 1
ATOM 700 O O . SER A 1 92 ? 8.388 -10.366 3.046 1.00 88.06 92 SER A O 1
ATOM 702 N N . ARG A 1 93 ? 7.926 -12.512 2.569 1.00 91.81 93 ARG A N 1
ATOM 703 C CA . ARG A 1 93 ? 7.959 -12.373 1.106 1.00 91.81 93 ARG A CA 1
ATOM 704 C C . ARG A 1 93 ? 6.685 -11.713 0.550 1.00 91.81 93 ARG A C 1
ATOM 706 O O . ARG A 1 93 ? 6.672 -11.309 -0.613 1.00 91.81 93 ARG A O 1
ATOM 713 N N . PHE A 1 94 ? 5.624 -11.552 1.352 1.00 93.94 94 PHE A N 1
ATOM 714 C CA . PHE A 1 94 ? 4.364 -10.938 0.909 1.00 93.94 94 PHE A CA 1
ATOM 715 C C . PHE A 1 94 ? 4.447 -9.425 0.607 1.00 93.94 94 PHE A C 1
ATOM 717 O O . PHE A 1 94 ? 4.036 -9.048 -0.492 1.00 93.94 94 PHE A O 1
ATOM 724 N N . PRO A 1 95 ? 5.015 -8.549 1.467 1.00 90.81 95 PRO A N 1
ATOM 725 C CA . PRO A 1 95 ? 5.242 -7.135 1.143 1.00 90.81 95 PRO A CA 1
ATOM 726 C C . PRO A 1 95 ? 5.989 -6.906 -0.170 1.00 90.81 95 PRO A C 1
ATOM 728 O O . PRO A 1 95 ? 5.744 -5.915 -0.859 1.00 90.81 95 PRO A O 1
ATOM 731 N N . ASP A 1 96 ? 6.884 -7.824 -0.527 1.00 91.19 96 ASP A N 1
ATOM 732 C CA . ASP A 1 96 ? 7.679 -7.770 -1.751 1.00 91.19 96 ASP A CA 1
ATOM 733 C C . ASP A 1 96 ? 6.817 -8.077 -2.979 1.00 91.19 96 ASP A C 1
ATOM 735 O O . ASP A 1 96 ? 6.820 -7.315 -3.945 1.00 91.19 96 ASP A O 1
ATOM 739 N N . ILE A 1 97 ? 6.013 -9.144 -2.906 1.00 94.88 97 ILE A N 1
ATOM 740 C CA . ILE A 1 97 ? 5.018 -9.505 -3.927 1.00 94.88 97 ILE A CA 1
ATOM 741 C C . ILE A 1 97 ? 4.004 -8.369 -4.103 1.00 94.88 97 ILE A C 1
ATOM 743 O O . ILE A 1 97 ? 3.742 -7.958 -5.230 1.00 94.88 97 ILE A O 1
ATOM 747 N N . ALA A 1 98 ? 3.487 -7.809 -3.005 1.00 94.50 98 ALA A N 1
ATOM 748 C CA . ALA A 1 98 ? 2.554 -6.684 -3.031 1.00 94.50 98 ALA A CA 1
ATOM 749 C C . ALA A 1 98 ? 3.177 -5.422 -3.662 1.00 94.50 98 ALA A C 1
ATOM 751 O O . ALA A 1 98 ? 2.509 -4.717 -4.416 1.00 94.50 98 ALA A O 1
ATOM 752 N N . SER A 1 99 ? 4.467 -5.161 -3.415 1.00 92.50 99 SER A N 1
ATOM 753 C CA . SER A 1 99 ? 5.200 -4.034 -4.019 1.00 92.50 99 SER A CA 1
ATOM 754 C C . SER A 1 99 ? 5.442 -4.231 -5.521 1.00 92.50 99 SER A C 1
ATOM 756 O O . SER A 1 99 ? 5.266 -3.295 -6.301 1.00 92.50 99 SER A O 1
ATOM 758 N N . LEU A 1 100 ? 5.789 -5.453 -5.943 1.00 94.62 100 LEU A N 1
ATOM 759 C CA . LEU A 1 100 ? 5.918 -5.826 -7.357 1.00 94.62 100 LEU A CA 1
ATOM 760 C C . LEU A 1 100 ? 4.568 -5.721 -8.086 1.00 94.62 100 LEU A C 1
ATOM 762 O O . LEU A 1 100 ? 4.496 -5.146 -9.168 1.00 94.62 100 LEU A O 1
ATOM 766 N N . ASN A 1 101 ? 3.487 -6.198 -7.466 1.00 95.88 101 ASN A N 1
ATOM 767 C CA . ASN A 1 101 ? 2.123 -6.073 -7.981 1.00 95.88 101 ASN A CA 1
ATOM 768 C C . ASN A 1 101 ? 1.658 -4.623 -8.103 1.00 95.88 101 ASN A C 1
ATOM 770 O O . ASN A 1 101 ? 1.085 -4.257 -9.126 1.00 95.88 101 ASN A O 1
ATOM 774 N N . HIS A 1 102 ? 1.948 -3.776 -7.114 1.00 92.94 102 HIS A N 1
ATOM 775 C CA . HIS A 1 102 ? 1.654 -2.347 -7.196 1.00 92.94 102 HIS A CA 1
ATOM 776 C C . HIS A 1 102 ? 2.394 -1.684 -8.373 1.00 92.94 102 HIS A C 1
ATOM 778 O O . HIS A 1 102 ? 1.785 -0.944 -9.143 1.00 92.94 102 HIS A O 1
ATOM 784 N N . ALA A 1 103 ? 3.676 -2.009 -8.581 1.00 93.00 103 ALA A N 1
ATOM 785 C CA . ALA A 1 103 ? 4.449 -1.522 -9.728 1.00 93.00 103 ALA A CA 1
ATOM 786 C C . ALA A 1 103 ? 3.943 -2.058 -11.089 1.00 93.00 103 ALA A C 1
ATOM 788 O O . ALA A 1 103 ? 4.118 -1.393 -12.109 1.00 93.00 103 ALA A O 1
ATOM 789 N N . LEU A 1 104 ? 3.290 -3.227 -11.106 1.00 94.81 104 LEU A N 1
ATOM 790 C CA . LEU A 1 104 ? 2.627 -3.823 -12.277 1.00 94.81 104 LEU A CA 1
ATOM 791 C C . LEU A 1 104 ? 1.178 -3.339 -12.492 1.00 94.81 104 LEU A C 1
ATOM 793 O O . LEU A 1 104 ? 0.617 -3.599 -13.555 1.00 94.81 104 LEU A O 1
ATOM 797 N N . GLY A 1 105 ? 0.563 -2.666 -11.512 1.00 93.12 105 GLY A N 1
ATOM 798 C CA . GLY A 1 105 ? -0.867 -2.325 -11.523 1.00 93.12 105 GLY A CA 1
ATOM 799 C C . GLY A 1 105 ? -1.810 -3.521 -11.305 1.00 93.12 105 GLY A C 1
ATOM 800 O O . GLY A 1 105 ? -2.965 -3.465 -11.713 1.00 93.12 105 GLY A O 1
ATOM 801 N N . ASP A 1 106 ? -1.326 -4.606 -10.694 1.00 95.50 106 ASP A N 1
ATOM 802 C CA . ASP A 1 106 ? -2.020 -5.895 -10.556 1.00 95.50 106 ASP A CA 1
ATOM 803 C C . ASP A 1 106 ? -2.442 -6.154 -9.095 1.00 95.50 106 ASP A C 1
ATOM 805 O O . ASP A 1 106 ? -1.889 -7.006 -8.395 1.00 95.50 106 ASP A O 1
ATOM 809 N N . SER A 1 107 ? -3.414 -5.382 -8.593 1.00 95.62 107 SER A N 1
ATOM 810 C CA . SER A 1 107 ? -3.926 -5.551 -7.222 1.00 95.62 107 SER A CA 1
ATOM 811 C C . SER A 1 107 ? -4.624 -6.899 -7.019 1.00 95.62 107 SER A C 1
ATOM 813 O O . SER A 1 107 ? -4.485 -7.516 -5.960 1.00 95.62 107 SER A O 1
ATOM 815 N N . ARG A 1 108 ? -5.288 -7.418 -8.060 1.00 97.00 108 ARG A N 1
ATOM 816 C CA . ARG A 1 108 ? -5.899 -8.753 -8.065 1.00 97.00 108 ARG A CA 1
ATOM 817 C C . ARG A 1 108 ? -4.887 -9.847 -7.713 1.00 97.00 108 ARG A C 1
ATOM 819 O O . ARG A 1 108 ? -5.208 -10.708 -6.897 1.00 97.00 108 ARG A O 1
ATOM 826 N N . SER A 1 109 ? -3.669 -9.809 -8.257 1.00 97.00 109 SER A N 1
ATOM 827 C CA . SER A 1 109 ? -2.620 -10.766 -7.883 1.00 97.00 109 SER A CA 1
ATOM 828 C C . SER A 1 109 ? -2.265 -10.691 -6.388 1.00 97.00 109 SER A C 1
ATOM 830 O O . SER A 1 109 ? -2.039 -11.728 -5.765 1.00 97.00 109 SER A O 1
ATOM 832 N N . THR A 1 110 ? -2.279 -9.504 -5.768 1.00 97.50 110 THR A N 1
ATOM 833 C CA . THR A 1 110 ? -2.042 -9.366 -4.317 1.00 97.50 110 THR A CA 1
ATOM 834 C C . THR A 1 110 ? -3.170 -9.995 -3.501 1.00 97.50 110 THR A C 1
ATOM 836 O O . THR A 1 110 ? -2.890 -10.704 -2.535 1.00 97.50 110 THR A O 1
ATOM 839 N N . TYR A 1 111 ? -4.427 -9.815 -3.920 1.00 97.81 111 TYR A N 1
ATOM 840 C CA . TYR A 1 111 ? -5.573 -10.514 -3.331 1.00 97.81 111 TYR A CA 1
ATOM 841 C C . TYR A 1 111 ? -5.440 -12.041 -3.464 1.00 97.81 111 TYR A C 1
ATOM 843 O O . TYR A 1 111 ? -5.512 -12.743 -2.459 1.00 97.81 111 TYR A O 1
ATOM 851 N N . GLU A 1 112 ? -5.164 -12.572 -4.661 1.00 98.06 112 GLU A N 1
ATOM 852 C CA . GLU A 1 112 ? -5.042 -14.025 -4.883 1.00 98.06 112 GLU A CA 1
ATOM 853 C C . GLU A 1 112 ? -3.897 -14.662 -4.069 1.00 98.06 112 GLU A C 1
ATOM 855 O O . GLU A 1 112 ? -4.005 -15.807 -3.618 1.00 98.06 112 GLU A O 1
ATOM 860 N N . VAL A 1 113 ? -2.808 -13.922 -3.828 1.00 97.62 113 VAL A N 1
ATOM 861 C CA . VAL A 1 113 ? -1.714 -14.355 -2.943 1.00 97.62 113 VAL A CA 1
ATOM 862 C C . VAL A 1 113 ? -2.119 -14.284 -1.468 1.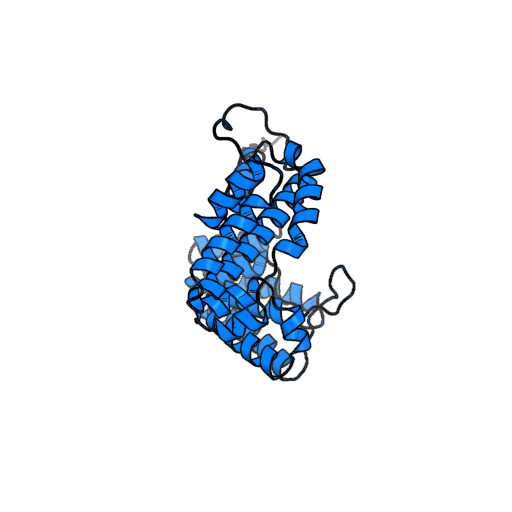00 97.62 113 VAL A C 1
ATOM 864 O O . VAL A 1 113 ? -1.831 -15.224 -0.725 1.00 97.62 113 VAL A O 1
ATOM 867 N N . PHE A 1 114 ? -2.828 -13.238 -1.033 1.00 97.44 114 PHE A N 1
ATOM 868 C CA . PHE A 1 114 ? -3.299 -13.144 0.352 1.00 97.44 114 PHE A CA 1
ATOM 869 C C . PHE A 1 114 ? -4.372 -14.197 0.677 1.00 97.44 114 PHE A C 1
ATOM 871 O O . PHE A 1 114 ? -4.337 -14.780 1.757 1.00 97.44 114 PHE A O 1
ATOM 878 N N . VAL A 1 115 ? -5.264 -14.534 -0.264 1.00 97.75 115 VAL A N 1
ATOM 879 C CA . VAL A 1 115 ? -6.212 -15.661 -0.141 1.00 97.75 115 VAL A CA 1
ATOM 880 C C . VAL A 1 115 ? -5.467 -16.982 0.077 1.00 97.75 115 VAL A C 1
ATOM 882 O O . VAL A 1 115 ? -5.828 -17.754 0.967 1.00 97.75 115 VAL A O 1
ATOM 885 N N . TYR A 1 116 ? -4.393 -17.232 -0.684 1.00 97.56 116 TYR A N 1
ATOM 886 C CA . TYR A 1 116 ? -3.536 -18.401 -0.464 1.00 97.56 116 TYR A CA 1
ATOM 887 C C . TYR A 1 116 ? -2.922 -18.396 0.946 1.00 97.56 116 TYR A C 1
ATOM 889 O O . TYR A 1 116 ? -2.977 -19.414 1.635 1.00 97.56 116 TYR A O 1
ATOM 897 N N . MET A 1 117 ? -2.393 -17.260 1.412 1.00 96.56 117 MET A N 1
ATOM 898 C CA . MET A 1 117 ? -1.820 -17.149 2.759 1.00 96.56 117 MET A CA 1
ATOM 899 C C . MET A 1 117 ? -2.870 -17.335 3.860 1.00 96.56 117 MET A C 1
ATOM 901 O O . MET A 1 117 ? -2.613 -18.052 4.820 1.00 96.56 117 MET A O 1
ATOM 905 N N . ALA A 1 118 ? -4.066 -16.762 3.725 1.00 96.00 118 ALA A N 1
ATOM 906 C CA . ALA A 1 118 ? -5.139 -16.910 4.707 1.00 96.00 118 ALA A CA 1
ATOM 907 C C . ALA A 1 118 ? -5.600 -18.374 4.865 1.00 96.00 118 ALA A C 1
ATOM 909 O O . ALA A 1 118 ? -6.016 -18.769 5.954 1.00 96.00 118 ALA A O 1
ATOM 910 N N . GLY A 1 119 ? -5.498 -19.183 3.802 1.00 96.12 119 GLY A N 1
ATOM 911 C CA . GLY A 1 119 ? -5.788 -20.619 3.834 1.00 96.12 119 GLY A CA 1
ATOM 912 C C . GLY A 1 119 ? -4.618 -21.507 4.280 1.00 96.12 119 GLY A C 1
ATOM 913 O O . GLY A 1 119 ? -4.829 -22.445 5.044 1.00 96.12 119 GLY A O 1
ATOM 914 N N . ALA A 1 120 ? -3.395 -21.240 3.806 1.00 96.25 120 ALA A N 1
ATOM 915 C CA . ALA A 1 120 ? -2.237 -22.127 3.986 1.00 96.25 120 ALA A CA 1
ATOM 916 C C . ALA A 1 120 ? -1.242 -21.677 5.072 1.00 96.25 120 ALA A C 1
ATOM 918 O O . ALA A 1 120 ? -0.538 -22.509 5.638 1.00 96.25 120 ALA A O 1
ATOM 919 N N . LEU A 1 121 ? -1.173 -20.374 5.360 1.00 94.94 121 LEU A N 1
ATOM 920 C CA . LEU A 1 121 ? -0.200 -19.724 6.248 1.00 94.94 121 LEU A CA 1
ATOM 921 C C . LEU A 1 121 ? -0.905 -18.712 7.188 1.00 94.94 121 LEU A C 1
ATOM 923 O O . LEU A 1 121 ? -0.566 -17.526 7.187 1.00 94.94 121 LEU A O 1
ATOM 927 N N . PRO A 1 122 ? -1.915 -19.126 7.982 1.00 92.81 122 PRO A N 1
ATOM 928 C CA . PRO A 1 122 ? -2.844 -18.201 8.642 1.00 92.81 122 PRO A CA 1
ATOM 929 C C . PRO A 1 122 ? -2.200 -17.272 9.686 1.00 92.81 122 PRO A C 1
ATOM 931 O O . PRO A 1 122 ? -2.712 -16.176 9.912 1.00 92.81 122 PRO A O 1
ATOM 934 N N . ASP A 1 123 ? -1.087 -17.670 10.311 1.00 90.56 123 ASP A N 1
ATOM 935 C CA . ASP A 1 123 ? -0.309 -16.794 11.202 1.00 90.56 123 ASP A CA 1
ATOM 936 C C . ASP A 1 123 ? 0.472 -15.719 10.445 1.00 90.56 123 ASP A C 1
ATOM 938 O O . ASP A 1 123 ? 0.561 -14.583 10.909 1.00 90.56 123 ASP A O 1
ATOM 942 N N . GLU A 1 124 ? 0.970 -16.041 9.252 1.00 90.50 124 GLU A N 1
ATOM 943 C CA . GLU A 1 124 ? 1.647 -15.078 8.385 1.00 90.50 124 GLU A CA 1
ATOM 944 C C . GLU A 1 124 ? 0.637 -14.093 7.789 1.00 90.50 124 GLU A C 1
ATOM 946 O O . GLU A 1 124 ? 0.843 -12.885 7.837 1.00 90.50 124 GLU A O 1
ATOM 951 N N . ALA A 1 125 ? -0.527 -14.580 7.347 1.00 93.38 125 ALA A N 1
ATOM 952 C CA . ALA A 1 125 ? -1.635 -13.721 6.928 1.00 93.38 125 ALA A CA 1
ATOM 953 C C . ALA A 1 125 ? -2.104 -12.773 8.050 1.00 93.38 125 ALA A C 1
ATOM 955 O O . ALA A 1 125 ? -2.480 -11.641 7.768 1.00 93.38 125 ALA A O 1
ATOM 956 N N . ARG A 1 126 ? -2.046 -13.194 9.326 1.00 90.62 126 ARG A N 1
ATOM 957 C CA . ARG A 1 126 ? -2.317 -12.322 10.488 1.00 90.62 126 ARG A CA 1
ATOM 958 C C . ARG A 1 126 ? -1.239 -11.259 10.722 1.00 90.62 126 ARG A C 1
ATOM 960 O O . ARG A 1 126 ? -1.587 -10.170 11.170 1.00 90.62 126 ARG A O 1
ATOM 967 N N . ARG A 1 127 ? 0.036 -11.549 10.442 1.00 87.44 127 ARG A N 1
ATOM 968 C CA . ARG A 1 127 ? 1.139 -10.567 10.514 1.00 87.44 127 ARG A CA 1
ATOM 969 C C . ARG A 1 127 ? 1.046 -9.546 9.382 1.00 87.44 127 ARG A C 1
ATOM 971 O O . ARG A 1 127 ? 1.156 -8.347 9.614 1.00 87.44 127 ARG A O 1
ATOM 978 N N . GLU A 1 128 ? 0.779 -10.033 8.176 1.00 89.81 128 GLU A N 1
ATOM 979 C CA . GLU A 1 128 ? 0.791 -9.259 6.932 1.00 89.81 128 GLU A CA 1
ATOM 980 C C . GLU A 1 128 ? -0.543 -8.568 6.595 1.00 89.81 128 GLU A C 1
ATOM 982 O O . GLU A 1 128 ? -0.649 -7.870 5.582 1.00 89.81 128 GLU A O 1
ATOM 987 N N . ALA A 1 129 ? -1.537 -8.694 7.484 1.00 86.56 129 ALA A N 1
ATOM 988 C CA . ALA A 1 129 ? -2.826 -7.995 7.507 1.00 86.56 129 ALA A CA 1
ATOM 989 C C . ALA A 1 129 ? -2.693 -6.471 7.731 1.00 86.56 129 ALA A C 1
ATOM 991 O O . ALA A 1 129 ? -3.225 -5.884 8.674 1.00 86.56 129 ALA A O 1
ATOM 992 N N . SER A 1 130 ? -1.950 -5.826 6.842 1.00 82.56 130 SER A N 1
ATOM 993 C CA . SER A 1 130 ? -1.716 -4.388 6.774 1.00 82.56 130 SER A CA 1
ATOM 994 C C . SER A 1 130 ? -2.563 -3.751 5.670 1.00 82.56 130 SER A C 1
ATOM 996 O O . SER A 1 130 ? -3.184 -4.442 4.858 1.00 82.56 130 SER A O 1
ATOM 998 N N . SER A 1 131 ? -2.541 -2.421 5.574 1.00 78.06 131 SER A N 1
ATOM 999 C CA . SER A 1 131 ? -3.173 -1.669 4.481 1.00 78.06 131 SER A CA 1
ATOM 1000 C C . SER A 1 131 ? -2.839 -2.211 3.080 1.00 78.06 131 SER A C 1
ATOM 1002 O O . SER A 1 131 ? -3.722 -2.237 2.227 1.00 78.06 131 SER A O 1
ATOM 1004 N N . ARG A 1 132 ? -1.618 -2.734 2.874 1.00 84.25 132 ARG A N 1
ATOM 1005 C CA . ARG A 1 132 ? -1.154 -3.350 1.612 1.00 84.25 132 ARG A CA 1
ATOM 1006 C C . ARG A 1 132 ? -1.899 -4.629 1.217 1.00 84.25 132 ARG A C 1
ATOM 1008 O O . ARG A 1 132 ? -1.935 -4.950 0.034 1.00 84.25 132 ARG A O 1
ATOM 1015 N N . ALA A 1 133 ? -2.444 -5.364 2.185 1.00 91.12 133 ALA A N 1
ATOM 1016 C CA . ALA A 1 133 ? -3.304 -6.520 1.939 1.00 91.12 133 ALA A CA 1
ATOM 1017 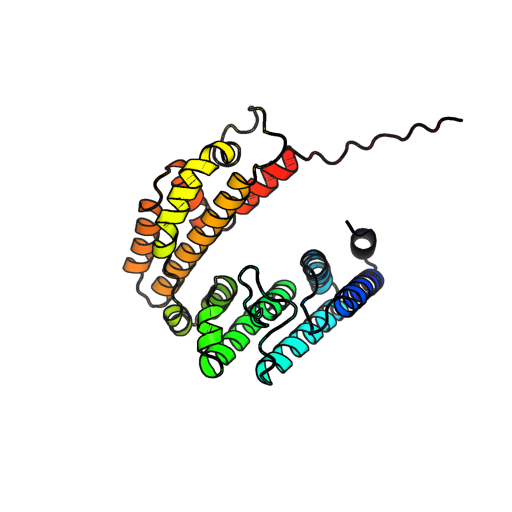C C . ALA A 1 133 ? -4.773 -6.092 1.848 1.00 91.12 133 ALA A C 1
ATOM 1019 O O . ALA A 1 133 ? -5.476 -6.470 0.915 1.00 91.12 133 ALA A O 1
ATOM 1020 N N . ILE A 1 134 ? -5.222 -5.273 2.804 1.00 93.00 134 ILE A N 1
ATOM 1021 C CA . ILE A 1 134 ? -6.630 -4.901 2.961 1.00 93.00 134 ILE A CA 1
ATOM 1022 C C . ILE A 1 134 ? -7.178 -4.139 1.748 1.00 93.00 134 ILE A C 1
ATOM 1024 O O . ILE A 1 134 ? -8.301 -4.418 1.336 1.00 93.00 134 ILE A O 1
ATOM 1028 N N . GLU A 1 135 ? -6.409 -3.223 1.153 1.00 92.06 135 GLU A N 1
ATOM 1029 C CA . GLU A 1 135 ? -6.872 -2.436 0.001 1.00 92.06 135 GLU A CA 1
ATOM 1030 C C . GLU A 1 135 ? -7.168 -3.319 -1.235 1.00 92.06 135 GLU A C 1
ATOM 1032 O O . GLU A 1 135 ? -8.316 -3.310 -1.679 1.00 92.06 135 GLU A O 1
ATOM 1037 N N . PRO A 1 136 ? -6.258 -4.197 -1.709 1.00 94.81 136 PRO A N 1
ATOM 1038 C CA . PRO A 1 136 ? -6.574 -5.205 -2.726 1.00 94.81 136 PRO A CA 1
ATOM 1039 C C . PRO A 1 136 ? -7.779 -6.107 -2.421 1.00 94.81 136 PRO A C 1
ATOM 1041 O O . PRO A 1 136 ? -8.556 -6.406 -3.325 1.00 94.81 136 PRO A O 1
ATOM 1044 N N . ILE A 1 137 ? -7.960 -6.549 -1.170 1.00 96.56 137 ILE A N 1
ATOM 1045 C CA . ILE A 1 137 ? -9.098 -7.409 -0.788 1.00 96.56 137 ILE A CA 1
ATOM 1046 C C . ILE A 1 137 ? -10.423 -6.631 -0.901 1.00 96.56 137 ILE A C 1
ATOM 1048 O O . ILE A 1 137 ? -11.409 -7.149 -1.428 1.00 96.56 137 ILE A O 1
ATOM 1052 N N . VAL A 1 138 ? -10.427 -5.368 -0.462 1.00 94.94 138 VAL A N 1
ATOM 1053 C CA . VAL A 1 138 ? -11.557 -4.435 -0.592 1.00 94.94 138 VAL A CA 1
ATOM 1054 C C . VAL A 1 138 ? -11.854 -4.109 -2.060 1.00 94.94 138 VAL A C 1
ATOM 1056 O O . VAL A 1 138 ? -13.023 -4.069 -2.437 1.00 94.94 138 VAL A O 1
ATOM 1059 N N . GLU A 1 139 ? -10.834 -3.945 -2.909 1.00 94.94 139 GLU A N 1
ATOM 1060 C CA . GLU A 1 139 ? -11.002 -3.737 -4.356 1.00 94.94 139 GLU A CA 1
ATOM 1061 C C . GLU A 1 139 ? -11.644 -4.936 -5.070 1.00 94.94 139 GLU A C 1
ATOM 1063 O O . GLU A 1 139 ? -12.435 -4.738 -5.991 1.00 94.94 139 GLU A O 1
ATOM 1068 N N . GLN A 1 140 ? -11.341 -6.173 -4.654 1.00 97.38 140 GLN A N 1
ATOM 1069 C CA . GLN A 1 140 ? -12.008 -7.370 -5.192 1.00 97.38 140 GLN A CA 1
ATOM 1070 C C . GLN A 1 140 ? -13.386 -7.639 -4.550 1.00 97.38 140 GLN A C 1
ATOM 1072 O O . GLN A 1 140 ? -14.078 -8.571 -4.957 1.00 97.38 140 GLN A O 1
ATOM 1077 N N . GLY A 1 141 ? -13.803 -6.833 -3.566 1.00 96.25 141 GLY A N 1
ATOM 1078 C CA . GLY A 1 141 ? -15.105 -6.938 -2.900 1.00 96.25 141 GLY A CA 1
ATOM 1079 C C . GLY A 1 141 ? -15.230 -8.066 -1.869 1.00 96.25 141 GLY A C 1
ATOM 1080 O O . GLY A 1 141 ? -16.342 -8.346 -1.421 1.00 96.25 141 GLY A O 1
ATOM 1081 N N . ASP A 1 142 ? -14.130 -8.708 -1.458 1.00 97.62 142 ASP A N 1
ATOM 1082 C CA . ASP A 1 142 ? -14.152 -9.775 -0.444 1.00 97.62 142 ASP A CA 1
ATOM 1083 C C . ASP A 1 142 ? -14.134 -9.187 0.980 1.00 97.62 142 ASP A C 1
ATOM 1085 O O . ASP A 1 142 ? -13.185 -9.311 1.762 1.00 97.62 142 ASP A O 1
ATOM 1089 N N . PHE A 1 143 ? -15.219 -8.489 1.315 1.00 96.88 143 PHE A N 1
ATOM 1090 C CA . PHE A 1 143 ? -15.396 -7.847 2.616 1.00 96.88 143 PHE A CA 1
ATOM 1091 C C . PHE A 1 143 ? -15.442 -8.857 3.776 1.00 96.88 143 PHE A C 1
ATOM 1093 O O . PHE A 1 143 ? -15.076 -8.509 4.896 1.00 96.88 143 PHE A O 1
ATOM 1100 N N . GLU A 1 144 ? -15.826 -10.110 3.511 1.00 96.69 144 GLU A N 1
ATOM 1101 C CA . GLU A 1 144 ? -15.839 -11.213 4.482 1.00 96.69 144 GLU A CA 1
ATOM 1102 C C . GLU A 1 144 ? -14.428 -11.710 4.829 1.00 96.69 144 GLU A C 1
ATOM 1104 O O . GLU A 1 144 ? -14.147 -12.025 5.988 1.00 96.69 144 GLU A O 1
ATOM 1109 N N . LEU A 1 145 ? -13.503 -11.761 3.863 1.00 96.12 145 LEU A N 1
ATOM 1110 C CA . LEU A 1 145 ? -12.087 -11.978 4.154 1.00 96.12 145 LEU A CA 1
ATOM 1111 C C . LEU A 1 145 ? -11.493 -10.768 4.876 1.00 96.12 145 LEU A C 1
ATOM 1113 O O . LEU A 1 145 ? -10.862 -10.938 5.919 1.00 96.12 145 LEU A O 1
ATOM 1117 N N . ALA A 1 146 ? -11.735 -9.554 4.374 1.00 95.44 146 ALA A N 1
ATOM 1118 C CA . ALA A 1 146 ? -11.197 -8.332 4.969 1.00 95.44 146 ALA A CA 1
ATOM 1119 C C . ALA A 1 146 ? -11.656 -8.129 6.428 1.00 95.44 146 ALA A C 1
ATOM 1121 O O . ALA A 1 146 ? -10.875 -7.672 7.259 1.00 95.44 146 ALA A O 1
ATOM 1122 N N . ALA A 1 147 ? -12.883 -8.529 6.778 1.00 94.56 147 ALA A N 1
ATOM 1123 C CA . ALA A 1 147 ? -13.416 -8.423 8.136 1.00 94.56 147 ALA A CA 1
ATOM 1124 C C . ALA A 1 147 ? -12.754 -9.368 9.157 1.00 94.56 147 ALA A C 1
ATOM 1126 O O . ALA A 1 147 ? -12.737 -9.057 10.347 1.00 94.56 147 ALA A O 1
ATOM 1127 N N . ARG A 1 148 ? -12.139 -10.478 8.721 1.00 94.25 148 ARG A N 1
ATOM 1128 C CA . ARG A 1 148 ? -11.312 -11.348 9.593 1.00 94.25 148 ARG A CA 1
ATOM 1129 C C . ARG A 1 148 ? -10.006 -10.675 10.017 1.00 94.25 148 ARG A C 1
ATOM 1131 O O . ARG A 1 148 ? -9.373 -11.102 10.978 1.00 94.25 148 ARG A O 1
ATOM 1138 N N . TYR A 1 149 ? -9.627 -9.634 9.284 1.00 91.56 149 TYR A N 1
ATOM 1139 C CA . TYR A 1 149 ? -8.409 -8.848 9.424 1.00 91.56 149 TYR A CA 1
ATOM 1140 C C . TYR A 1 149 ? -8.737 -7.353 9.612 1.00 91.56 149 TYR A C 1
ATOM 1142 O O . TYR A 1 149 ? -7.932 -6.486 9.276 1.00 91.56 149 TYR A O 1
ATOM 1150 N N . LEU A 1 150 ? -9.943 -7.052 10.116 1.00 85.88 150 LEU A N 1
ATOM 1151 C CA . LEU A 1 150 ? -10.491 -5.700 10.212 1.00 85.88 150 LEU A CA 1
ATOM 1152 C C . LEU A 1 150 ? -9.536 -4.781 10.999 1.00 85.88 150 LEU A C 1
ATOM 1154 O O . LEU A 1 150 ? -9.261 -5.067 12.167 1.00 85.88 150 LEU A O 1
ATOM 1158 N N . PRO A 1 151 ? -9.051 -3.666 10.418 1.00 83.31 151 PRO A N 1
ATOM 1159 C CA . PRO A 1 151 ? -8.181 -2.749 11.142 1.00 83.31 151 PRO A CA 1
ATOM 1160 C C . PRO A 1 151 ? -8.875 -2.182 12.381 1.00 83.31 151 PRO A C 1
ATOM 1162 O O . PRO A 1 151 ? -10.046 -1.802 12.322 1.00 83.31 151 PRO A O 1
ATOM 1165 N N . GLU A 1 152 ? -8.135 -2.079 13.486 1.00 86.62 152 GLU A N 1
ATOM 1166 C CA . GLU A 1 152 ? -8.578 -1.485 14.753 1.00 86.62 152 GLU A CA 1
ATOM 1167 C C . GLU A 1 152 ? -7.814 -0.170 15.013 1.00 86.62 152 GLU A C 1
ATOM 1169 O O . GLU A 1 152 ? -6.825 -0.179 15.751 1.00 86.62 152 GLU A O 1
ATOM 1174 N N . PRO A 1 153 ? -8.226 0.979 14.429 1.00 82.44 153 PRO A N 1
ATOM 1175 C CA . PRO A 1 153 ? -7.521 2.256 14.589 1.00 82.44 153 PRO A CA 1
ATOM 1176 C C . PRO A 1 153 ? -7.372 2.681 16.053 1.00 82.44 153 PRO A C 1
ATOM 1178 O O . PRO A 1 153 ? -6.380 3.303 16.424 1.00 82.44 153 PRO A O 1
ATOM 1181 N N . ALA A 1 154 ? -8.332 2.307 16.905 1.00 84.50 154 ALA A N 1
ATOM 1182 C CA . ALA A 1 154 ? -8.348 2.632 18.329 1.00 84.50 154 ALA A CA 1
ATOM 1183 C C . ALA A 1 154 ? -7.079 2.182 19.084 1.00 84.50 154 ALA A C 1
ATOM 1185 O O . ALA A 1 154 ? -6.722 2.813 20.074 1.00 84.50 154 ALA A O 1
ATOM 1186 N N . ARG A 1 155 ? -6.344 1.167 18.598 1.00 86.31 155 ARG A N 1
ATOM 1187 C CA . ARG A 1 155 ? -5.051 0.751 19.184 1.00 86.31 155 ARG A CA 1
ATOM 1188 C C . ARG A 1 155 ? -3.936 1.795 19.029 1.00 86.31 155 ARG A C 1
ATOM 1190 O O . ARG A 1 155 ? -2.970 1.763 19.779 1.00 86.31 155 ARG A O 1
ATOM 1197 N N . TRP A 1 156 ? -4.056 2.696 18.051 1.00 83.88 156 TRP A N 1
ATOM 1198 C CA . TRP A 1 156 ? -3.028 3.677 17.688 1.00 83.88 156 TRP A CA 1
ATOM 1199 C C . TRP A 1 156 ? -3.337 5.102 18.161 1.00 83.88 156 TRP A C 1
ATOM 1201 O O . TRP A 1 156 ? -2.449 5.950 18.122 1.00 83.88 156 TRP A O 1
ATOM 1211 N N . ILE A 1 157 ? -4.567 5.400 18.600 1.00 91.25 157 ILE A N 1
ATOM 1212 C CA . ILE A 1 157 ? -4.989 6.794 18.821 1.00 91.25 157 ILE A CA 1
ATOM 1213 C C . ILE A 1 157 ? -4.241 7.485 19.970 1.00 91.25 157 ILE A C 1
ATOM 1215 O O . ILE A 1 157 ? -3.907 8.661 19.861 1.00 91.25 157 ILE A O 1
ATOM 1219 N N . GLN A 1 158 ? -3.901 6.748 21.032 1.00 89.94 158 GLN A N 1
ATOM 1220 C CA . GLN A 1 158 ? -3.083 7.275 22.130 1.00 89.94 158 GLN A CA 1
ATOM 1221 C C . GLN A 1 158 ? -1.677 7.649 21.643 1.00 89.94 158 GLN A C 1
ATOM 1223 O O . GLN A 1 158 ? -1.237 8.769 21.874 1.00 89.94 158 GLN A O 1
ATOM 1228 N N . HIS A 1 159 ? -1.034 6.765 20.874 1.00 89.19 159 HIS A N 1
ATOM 1229 C CA . HIS A 1 159 ? 0.283 7.008 20.283 1.00 89.19 159 HIS A CA 1
ATOM 1230 C C . HIS A 1 159 ? 0.273 8.191 19.295 1.00 89.19 159 HIS A C 1
ATOM 1232 O O . HIS A 1 159 ? 1.167 9.032 19.340 1.00 89.19 159 HIS A O 1
ATOM 1238 N N . LEU A 1 160 ? -0.769 8.320 18.461 1.00 91.56 160 LEU A N 1
ATOM 1239 C CA . LEU A 1 160 ? -0.950 9.476 17.575 1.00 91.56 160 LEU A CA 1
ATOM 1240 C C . LEU A 1 160 ? -1.100 10.787 18.367 1.00 91.56 160 LEU A C 1
ATOM 1242 O O . LEU A 1 160 ? -0.496 11.794 18.004 1.00 91.56 160 LEU A O 1
ATOM 1246 N N . ASN A 1 161 ? -1.874 10.783 19.457 1.00 92.62 161 ASN A N 1
ATOM 1247 C CA . ASN A 1 161 ? -2.036 11.954 20.322 1.00 92.62 161 ASN A CA 1
ATOM 1248 C C . ASN A 1 161 ? -0.771 12.258 21.153 1.00 92.62 161 ASN A C 1
ATOM 1250 O O . ASN A 1 161 ? -0.545 13.409 21.520 1.00 92.62 161 ASN A O 1
ATOM 1254 N N . GLU A 1 162 ? 0.079 11.268 21.428 1.00 90.50 162 GLU A N 1
ATOM 1255 C CA . GLU A 1 162 ? 1.401 11.453 22.039 1.00 90.50 162 GLU A CA 1
ATOM 1256 C C . GLU A 1 162 ? 2.394 12.077 21.053 1.00 90.50 162 GLU A C 1
ATOM 1258 O O . GLU A 1 162 ? 2.924 13.151 21.342 1.00 90.50 162 GLU A O 1
ATOM 1263 N N . GLU A 1 163 ? 2.569 11.498 19.857 1.00 87.94 163 GLU A N 1
ATOM 1264 C CA . GLU A 1 163 ? 3.401 12.095 18.800 1.00 87.94 163 GLU A CA 1
ATOM 1265 C C . GLU A 1 163 ? 2.907 13.500 18.417 1.00 87.94 163 GLU A C 1
ATOM 1267 O O . GLU A 1 163 ? 3.716 14.366 18.087 1.00 87.94 163 GLU A O 1
ATOM 1272 N N . ALA A 1 164 ? 1.600 13.777 18.512 1.00 87.50 164 ALA A N 1
ATOM 1273 C CA . ALA A 1 164 ? 1.051 15.115 18.310 1.00 87.50 164 ALA A CA 1
ATOM 1274 C C . ALA A 1 164 ? 1.638 16.151 19.282 1.00 87.50 164 ALA A C 1
ATOM 1276 O O . ALA A 1 164 ? 1.953 17.264 18.867 1.00 87.50 164 ALA A O 1
ATOM 1277 N N . ARG A 1 165 ? 1.817 15.810 20.563 1.00 85.81 165 ARG A N 1
ATOM 1278 C CA . ARG A 1 165 ? 2.300 16.760 21.585 1.00 85.81 165 ARG A CA 1
ATOM 1279 C C . ARG A 1 165 ? 3.748 17.194 21.333 1.00 85.81 165 ARG A C 1
ATOM 1281 O O . ARG A 1 165 ? 4.099 18.323 21.662 1.00 85.81 165 ARG A O 1
ATOM 1288 N N . GLU A 1 166 ? 4.556 16.340 20.704 1.00 78.88 166 GLU A N 1
ATOM 1289 C CA . GLU A 1 166 ? 5.947 16.640 20.335 1.00 78.88 166 GLU A CA 1
ATOM 1290 C C . GLU A 1 166 ? 6.082 17.192 18.902 1.00 78.88 166 GLU A C 1
ATOM 1292 O O . GLU A 1 166 ? 6.853 18.118 18.647 1.00 78.88 166 GLU A O 1
ATOM 1297 N N . GLY A 1 167 ? 5.331 16.634 17.948 1.00 74.38 167 GLY A N 1
ATOM 1298 C CA . GLY A 1 167 ? 5.486 16.884 16.515 1.00 74.38 167 GLY A CA 1
ATOM 1299 C C . GLY A 1 167 ? 4.593 17.979 15.923 1.00 74.38 167 GLY A C 1
ATOM 1300 O O . GLY A 1 167 ? 4.922 18.492 14.853 1.00 74.38 167 GLY A O 1
ATOM 1301 N N . LEU A 1 168 ? 3.490 18.380 16.572 1.00 78.12 168 LEU A N 1
ATOM 1302 C CA . LEU A 1 168 ? 2.509 19.302 15.969 1.00 78.12 168 LEU A CA 1
ATOM 1303 C C . LEU A 1 168 ? 3.106 20.677 15.641 1.00 78.12 168 LEU A C 1
ATOM 1305 O O . LEU A 1 168 ? 2.847 21.212 14.566 1.00 78.12 168 LEU A O 1
ATOM 1309 N N . ALA A 1 169 ? 3.961 21.215 16.517 1.00 73.25 169 ALA A N 1
ATOM 1310 C CA .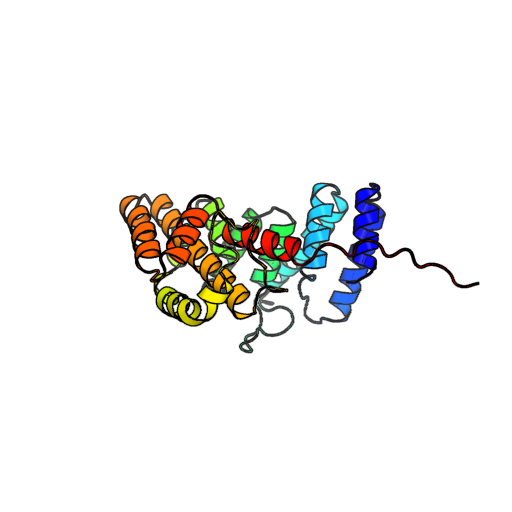 ALA A 1 169 ? 4.679 22.466 16.263 1.00 73.25 169 ALA A CA 1
ATOM 1311 C C . ALA A 1 169 ? 5.618 22.366 15.044 1.00 73.25 169 ALA A C 1
ATOM 1313 O O . ALA A 1 169 ? 5.797 23.337 14.314 1.00 73.25 169 ALA A O 1
ATOM 1314 N N . ALA A 1 170 ? 6.173 21.180 14.775 1.00 69.44 170 ALA A N 1
ATOM 1315 C CA . ALA A 1 170 ? 6.989 20.921 13.591 1.00 69.44 170 ALA A CA 1
ATOM 1316 C C . ALA A 1 170 ? 6.149 20.651 12.325 1.00 69.44 170 ALA A C 1
ATOM 1318 O O . ALA A 1 170 ? 6.663 20.837 11.227 1.00 69.44 170 ALA A O 1
ATOM 1319 N N . LEU A 1 171 ? 4.871 20.265 12.452 1.00 70.31 171 LEU A N 1
ATOM 1320 C CA . LEU A 1 171 ? 3.885 20.220 11.356 1.00 70.31 171 LEU A CA 1
ATOM 1321 C C . LEU A 1 171 ? 3.123 21.543 11.164 1.00 70.31 171 LEU A C 1
ATOM 1323 O O . LEU A 1 171 ? 2.163 21.615 10.401 1.00 70.31 171 LEU A O 1
ATOM 1327 N N . GLN A 1 172 ? 3.571 22.639 11.769 1.00 67.62 172 GLN A N 1
ATOM 1328 C CA . GLN A 1 172 ? 3.097 23.966 11.391 1.00 67.62 172 GLN A CA 1
ATOM 1329 C C . GLN A 1 172 ? 3.473 24.449 9.943 1.00 67.62 172 GLN A C 1
ATOM 1331 O O . GLN A 1 172 ? 3.424 25.667 9.759 1.00 67.62 172 GLN A O 1
ATOM 1336 N N . PRO A 1 173 ? 3.883 23.612 8.931 1.00 64.00 173 PRO A N 1
ATOM 1337 C CA . PRO A 1 173 ? 4.006 24.146 7.539 1.00 64.00 173 PRO A CA 1
ATOM 1338 C C . PRO A 1 173 ? 3.445 23.532 6.194 1.00 64.00 173 PRO A C 1
ATOM 1340 O O . PRO A 1 173 ? 3.849 24.086 5.176 1.00 64.00 173 PRO A O 1
ATOM 1343 N N . VAL A 1 174 ? 2.592 22.533 5.856 1.00 64.25 174 VAL A N 1
ATOM 1344 C CA . VAL A 1 174 ? 1.544 21.570 6.326 1.00 64.25 174 VAL A CA 1
ATOM 1345 C C . VAL A 1 174 ? 0.050 21.992 6.458 1.00 64.25 174 VAL A C 1
ATOM 1347 O O . VAL A 1 174 ? -0.650 22.062 5.446 1.00 64.25 174 VAL A O 1
ATOM 1350 N N . PHE A 1 175 ? -0.506 22.167 7.668 1.00 61.16 175 PHE A N 1
ATOM 1351 C CA . PHE A 1 175 ? -1.926 22.468 7.936 1.00 61.16 175 PHE A CA 1
ATOM 1352 C C . PHE A 1 175 ? -2.569 23.718 7.278 1.00 61.16 175 PHE A C 1
ATOM 1354 O O . PHE A 1 175 ? -3.617 23.559 6.645 1.00 61.16 175 PHE A O 1
ATOM 1361 N N . SER A 1 176 ? -2.077 24.953 7.487 1.00 58.47 176 SER A N 1
ATOM 1362 C CA . SER A 1 176 ? -2.926 26.159 7.320 1.00 58.47 176 SER A CA 1
ATOM 1363 C C . SER A 1 176 ? -2.992 26.749 5.897 1.00 58.47 176 SER A C 1
ATOM 1365 O O . SER A 1 176 ? -2.051 26.596 5.119 1.00 58.47 176 SER A O 1
ATOM 1367 N N . PRO A 1 177 ? -4.071 27.492 5.558 1.00 50.41 177 PRO A N 1
ATOM 1368 C CA . PRO A 1 177 ? -4.273 28.047 4.216 1.00 50.41 177 PRO A CA 1
ATOM 1369 C C . PRO A 1 177 ? -3.315 29.183 3.822 1.00 50.41 177 PRO A C 1
ATOM 1371 O O . PRO A 1 177 ? -3.172 29.464 2.638 1.00 50.41 177 PRO A O 1
ATOM 1374 N N . GLN A 1 178 ? -2.682 29.863 4.785 1.00 50.16 178 GLN A N 1
ATOM 1375 C CA . GLN A 1 178 ? -1.935 31.116 4.557 1.00 50.16 178 GLN A CA 1
ATOM 1376 C C . GLN A 1 178 ? -0.432 30.881 4.296 1.00 50.16 178 GLN A C 1
ATOM 1378 O O . GLN A 1 178 ? 0.408 31.753 4.516 1.00 50.16 178 GLN A O 1
ATOM 1383 N N . TRP A 1 179 ? -0.047 29.669 3.887 1.00 54.44 179 TRP A N 1
ATOM 1384 C CA . TRP A 1 179 ? 1.353 29.216 3.887 1.00 54.44 179 TRP A CA 1
ATOM 1385 C C . TRP A 1 179 ? 2.095 29.468 2.571 1.00 54.44 179 TRP A C 1
ATOM 1387 O O . TRP A 1 179 ? 2.836 28.641 2.041 1.00 54.44 179 TRP A O 1
ATOM 1397 N N . SER A 1 180 ? 1.895 30.690 2.085 1.00 50.78 180 SER A N 1
ATOM 1398 C CA . SER A 1 180 ? 2.737 31.419 1.137 1.00 50.78 180 SER A CA 1
ATOM 1399 C C . SER A 1 180 ? 3.705 32.399 1.821 1.00 50.78 180 SER A C 1
ATOM 1401 O O . SER A 1 180 ? 4.685 32.784 1.192 1.00 50.78 180 SER A O 1
ATOM 1403 N N . GLU A 1 181 ? 3.450 32.815 3.072 1.00 53.19 181 GLU A N 1
ATOM 1404 C CA . GLU A 1 181 ? 4.055 34.041 3.638 1.00 53.19 181 GLU A CA 1
ATOM 1405 C C . GLU A 1 181 ? 4.937 33.865 4.891 1.00 53.19 181 GLU A C 1
ATOM 1407 O O . GLU A 1 181 ? 5.614 34.813 5.285 1.00 53.19 181 GLU A O 1
ATOM 1412 N N . GLN A 1 182 ? 4.980 32.685 5.526 1.00 55.78 182 GLN A N 1
ATOM 1413 C CA . GLN A 1 182 ? 5.821 32.468 6.718 1.00 55.78 182 GLN A CA 1
ATOM 1414 C C . GLN A 1 182 ? 7.175 31.806 6.389 1.00 55.78 182 GLN A C 1
ATOM 1416 O O . GLN A 1 182 ? 7.222 30.930 5.521 1.00 55.78 182 GLN A O 1
ATOM 1421 N N . PRO A 1 183 ? 8.277 32.167 7.086 1.00 55.97 183 PRO A N 1
ATOM 1422 C CA . PRO A 1 183 ? 9.578 31.522 6.904 1.00 55.97 183 PRO A CA 1
ATOM 1423 C C . PRO A 1 183 ? 9.532 30.032 7.265 1.00 55.97 183 PRO A C 1
ATOM 1425 O O . PRO A 1 183 ? 9.345 29.663 8.424 1.00 55.97 183 PRO A O 1
ATOM 1428 N N . LEU A 1 184 ? 9.725 29.170 6.267 1.00 60.66 184 LEU A N 1
ATOM 1429 C CA . LEU A 1 184 ? 9.755 27.719 6.448 1.00 60.66 184 LEU A CA 1
ATOM 1430 C C . LEU A 1 184 ? 11.114 27.268 7.024 1.00 60.66 184 LEU A C 1
ATOM 1432 O O . LEU A 1 184 ? 12.153 27.752 6.565 1.00 60.66 184 LEU A O 1
ATOM 1436 N N . PRO A 1 185 ? 11.158 26.318 7.979 1.00 60.72 185 PRO A N 1
ATOM 1437 C CA . PRO A 1 185 ? 12.415 25.716 8.419 1.00 60.72 185 PRO A CA 1
ATOM 1438 C C . PRO A 1 185 ? 13.016 24.860 7.294 1.00 60.72 185 PRO A C 1
ATOM 1440 O O . PRO A 1 185 ? 12.284 24.222 6.542 1.00 60.72 185 PRO A O 1
ATOM 1443 N N . ALA A 1 186 ? 14.353 24.819 7.210 1.00 59.34 186 ALA A N 1
ATOM 1444 C CA . ALA A 1 186 ? 15.120 24.338 6.048 1.00 59.34 186 ALA A CA 1
ATOM 1445 C C . ALA A 1 186 ? 14.883 22.872 5.608 1.00 59.34 186 ALA A C 1
ATOM 1447 O O . ALA A 1 186 ? 15.306 22.491 4.518 1.00 59.34 186 ALA A O 1
ATOM 1448 N N . ARG A 1 187 ? 14.219 22.054 6.432 1.00 63.34 187 ARG A N 1
ATOM 1449 C CA . ARG A 1 187 ? 13.570 20.778 6.083 1.00 63.34 187 ARG A CA 1
ATOM 1450 C C . ARG A 1 187 ? 12.476 20.469 7.115 1.00 63.34 187 ARG A C 1
ATOM 1452 O O . ARG A 1 187 ? 12.535 21.010 8.225 1.00 63.34 187 ARG A O 1
ATOM 1459 N N . PRO A 1 188 ? 11.546 19.545 6.816 1.00 65.31 188 PRO A N 1
ATOM 1460 C CA . PRO A 1 188 ? 10.762 18.879 7.847 1.00 65.31 188 PRO A CA 1
ATOM 1461 C C . PRO A 1 188 ? 11.652 18.267 8.935 1.00 65.31 188 PRO A C 1
ATOM 1463 O O . PRO A 1 188 ? 12.626 17.566 8.650 1.00 65.31 188 PRO A O 1
ATOM 1466 N N . GLY A 1 189 ? 11.311 18.518 10.201 1.00 71.81 189 GLY A N 1
ATOM 1467 C CA . GLY A 1 189 ? 11.938 17.831 11.330 1.00 71.81 189 GLY A CA 1
ATOM 1468 C C . GLY A 1 189 ? 11.549 16.350 11.362 1.00 71.81 189 GLY A C 1
ATOM 1469 O O . GLY A 1 189 ? 10.476 15.974 10.890 1.00 71.81 189 GLY A O 1
ATOM 1470 N N . ARG A 1 190 ? 12.380 15.490 11.967 1.00 79.06 190 ARG A N 1
ATOM 1471 C CA . ARG A 1 190 ? 12.111 14.037 12.025 1.00 79.06 190 ARG A CA 1
ATOM 1472 C C . ARG A 1 190 ? 10.738 13.719 12.636 1.00 79.06 190 ARG A C 1
ATOM 1474 O O . ARG A 1 190 ? 9.994 12.931 12.065 1.00 79.06 190 ARG A O 1
ATOM 1481 N N . ALA A 1 191 ? 10.386 14.404 13.727 1.00 79.56 191 ALA A N 1
ATOM 1482 C CA . ALA A 1 191 ? 9.089 14.282 14.395 1.00 79.56 191 ALA A CA 1
ATOM 1483 C C . ALA A 1 191 ? 7.903 14.683 13.496 1.00 79.56 191 ALA A C 1
ATOM 1485 O O . ALA A 1 191 ? 6.853 14.057 13.565 1.00 79.56 191 ALA A O 1
ATOM 1486 N N . ALA A 1 192 ? 8.074 15.668 12.604 1.00 79.62 192 ALA A N 1
ATOM 1487 C CA . ALA A 1 192 ? 7.048 16.033 11.627 1.00 79.62 192 ALA A CA 1
ATOM 1488 C C . ALA A 1 192 ? 6.836 14.921 10.589 1.00 79.62 192 ALA A C 1
ATOM 1490 O O . ALA A 1 192 ? 5.700 14.530 10.330 1.00 79.62 192 ALA A O 1
ATOM 1491 N N . MET A 1 193 ? 7.921 14.357 10.045 1.00 82.06 193 MET A N 1
ATOM 1492 C CA . MET A 1 193 ? 7.828 13.225 9.115 1.00 82.06 193 MET A CA 1
ATOM 1493 C C . MET A 1 193 ? 7.163 12.010 9.776 1.00 82.06 193 MET A C 1
ATOM 1495 O O . MET A 1 193 ? 6.251 11.432 9.188 1.00 82.06 193 MET A O 1
ATOM 1499 N N . GLN A 1 194 ? 7.559 11.674 11.010 1.00 85.12 194 GLN A N 1
ATOM 1500 C CA . GLN A 1 194 ? 6.960 10.592 11.801 1.00 85.12 194 GLN A CA 1
ATOM 1501 C C . GLN A 1 194 ? 5.456 10.815 12.018 1.00 85.12 194 GLN A C 1
ATOM 1503 O O . GLN A 1 194 ? 4.658 10.029 11.515 1.00 85.12 194 GLN A O 1
ATOM 1508 N N . LEU A 1 195 ? 5.064 11.939 12.626 1.00 88.31 195 LEU A N 1
ATOM 1509 C CA . LEU A 1 195 ? 3.663 12.272 12.899 1.00 88.31 195 LEU A CA 1
ATOM 1510 C C . LEU A 1 195 ? 2.801 12.308 11.621 1.00 88.31 195 LEU A C 1
ATOM 1512 O O . LEU A 1 195 ? 1.651 11.870 11.640 1.00 88.31 195 LEU A O 1
ATOM 1516 N N . SER A 1 196 ? 3.347 12.771 10.488 1.00 88.56 196 SER A N 1
ATOM 1517 C CA . SER A 1 196 ? 2.642 12.737 9.196 1.00 88.56 196 SER A CA 1
ATOM 1518 C C . SER A 1 196 ? 2.396 11.308 8.689 1.00 88.56 196 SER A C 1
ATOM 1520 O O . SER A 1 196 ? 1.319 11.016 8.163 1.00 88.56 196 SER A O 1
ATOM 1522 N N . ALA A 1 197 ? 3.349 10.393 8.898 1.00 88.56 197 ALA A N 1
ATOM 1523 C CA . ALA A 1 197 ? 3.210 8.986 8.537 1.00 88.56 197 ALA A CA 1
ATOM 1524 C C . ALA A 1 197 ? 2.238 8.260 9.480 1.00 88.56 197 ALA A C 1
ATOM 1526 O O . ALA A 1 197 ? 1.359 7.539 9.009 1.00 88.56 197 ALA A O 1
ATOM 1527 N N . THR A 1 198 ? 2.331 8.498 10.791 1.00 90.94 198 THR A N 1
ATOM 1528 C CA . THR A 1 198 ? 1.416 7.945 11.801 1.00 90.94 198 THR A CA 1
ATOM 1529 C C . THR A 1 198 ? -0.024 8.394 11.549 1.00 90.94 198 THR A C 1
ATOM 1531 O O . THR A 1 198 ? -0.925 7.555 11.530 1.00 90.94 198 THR A O 1
ATOM 1534 N N . LEU A 1 199 ? -0.249 9.678 11.238 1.00 92.88 199 LEU A N 1
ATOM 1535 C CA . LEU A 1 199 ? -1.564 10.193 10.843 1.00 92.88 199 LEU A CA 1
ATOM 1536 C C . LEU A 1 199 ? -2.076 9.533 9.550 1.00 92.88 199 LEU A C 1
ATOM 1538 O O . LEU A 1 199 ? -3.228 9.109 9.501 1.00 92.88 199 LEU A O 1
ATOM 1542 N N . SER A 1 200 ? -1.228 9.401 8.523 1.00 91.38 200 SER A N 1
ATOM 1543 C CA . SER A 1 200 ? -1.603 8.779 7.238 1.00 91.38 200 SER A CA 1
ATOM 1544 C C . SER A 1 200 ? -1.985 7.303 7.397 1.00 91.38 200 SER A C 1
ATOM 1546 O O . SER A 1 200 ? -2.972 6.839 6.822 1.00 91.38 200 SER A O 1
ATOM 1548 N N . ASN A 1 201 ? -1.235 6.564 8.219 1.00 90.31 201 ASN A N 1
ATOM 1549 C CA . ASN A 1 201 ? -1.519 5.170 8.553 1.00 90.31 201 ASN A CA 1
ATOM 1550 C C . ASN A 1 201 ? -2.825 5.048 9.351 1.00 90.31 201 ASN A C 1
ATOM 1552 O O . ASN A 1 201 ? -3.673 4.225 9.011 1.00 90.31 201 ASN A O 1
ATOM 1556 N N . TYR A 1 202 ? -3.027 5.903 10.360 1.00 93.88 202 TYR A N 1
ATOM 1557 C CA . TYR A 1 202 ? -4.253 5.941 11.159 1.00 93.88 202 TYR A CA 1
ATOM 1558 C C . TYR A 1 202 ? -5.496 6.212 10.298 1.00 93.88 202 TYR A C 1
ATOM 1560 O O . TYR A 1 202 ? -6.478 5.472 10.364 1.00 93.88 202 TYR A O 1
ATOM 1568 N N . VAL A 1 203 ? -5.438 7.235 9.439 1.00 94.62 203 VAL A N 1
ATOM 1569 C CA . VAL A 1 203 ? -6.516 7.572 8.497 1.00 94.62 203 VAL A CA 1
ATOM 1570 C C . VAL A 1 203 ? -6.780 6.426 7.520 1.00 94.62 203 VAL A C 1
ATOM 1572 O O . VAL A 1 203 ? -7.939 6.134 7.222 1.00 94.62 203 VAL A O 1
ATOM 1575 N N . THR A 1 204 ? -5.737 5.728 7.069 1.00 93.00 204 THR A N 1
ATOM 1576 C CA . THR A 1 204 ? -5.876 4.546 6.208 1.00 93.00 204 THR A CA 1
ATOM 1577 C C . THR A 1 204 ? -6.586 3.394 6.929 1.00 93.00 204 THR A C 1
ATOM 1579 O O . THR A 1 204 ? -7.541 2.850 6.375 1.00 93.00 204 THR A O 1
ATOM 1582 N N . ASP A 1 205 ? -6.211 3.071 8.173 1.00 93.06 205 ASP A N 1
ATOM 1583 C CA . ASP A 1 205 ? -6.901 2.057 8.991 1.00 93.06 205 ASP A CA 1
ATOM 1584 C C . ASP A 1 205 ? -8.389 2.441 9.209 1.00 93.06 205 ASP A C 1
ATOM 1586 O O . ASP A 1 205 ? -9.267 1.583 9.082 1.00 93.06 205 ASP A O 1
ATOM 1590 N N . VAL A 1 206 ? -8.711 3.724 9.454 1.00 95.19 206 VAL A N 1
ATOM 1591 C CA . VAL A 1 206 ? -10.106 4.220 9.575 1.00 95.19 206 VAL A CA 1
ATOM 1592 C C . VAL A 1 206 ? -10.869 4.099 8.248 1.00 95.19 206 VAL A C 1
ATOM 1594 O O . VAL A 1 206 ? -11.998 3.596 8.229 1.00 95.19 206 VAL A O 1
ATOM 1597 N N . ARG A 1 207 ? -10.261 4.516 7.127 1.00 94.88 207 ARG A N 1
ATOM 1598 C CA . ARG A 1 207 ? -10.827 4.403 5.769 1.00 94.88 207 ARG A CA 1
ATOM 1599 C C . ARG A 1 207 ? -11.164 2.950 5.446 1.00 94.88 207 ARG A C 1
ATOM 1601 O O . ARG A 1 207 ? -12.278 2.670 5.004 1.00 94.88 207 ARG A O 1
ATOM 1608 N N . HIS A 1 208 ? -10.232 2.037 5.712 1.00 94.00 208 HIS A N 1
ATOM 1609 C CA . HIS A 1 208 ? -10.385 0.606 5.470 1.00 94.00 208 HIS A CA 1
ATOM 1610 C C . HIS A 1 208 ? -11.456 -0.023 6.365 1.00 94.00 208 HIS A C 1
ATOM 1612 O O . HIS A 1 208 ? -12.360 -0.672 5.841 1.00 94.00 208 HIS A O 1
ATOM 1618 N N . ARG A 1 209 ? -11.438 0.225 7.684 1.00 94.81 209 ARG A N 1
ATOM 1619 C CA . ARG A 1 209 ? -12.481 -0.266 8.604 1.00 94.81 209 ARG A CA 1
ATOM 1620 C C . ARG A 1 209 ? -13.878 0.155 8.146 1.00 94.81 209 ARG A C 1
ATOM 1622 O O . ARG A 1 209 ? -14.781 -0.675 8.077 1.00 94.81 209 ARG A O 1
ATOM 1629 N N . ALA A 1 210 ? -14.049 1.425 7.777 1.00 95.44 210 ALA A N 1
ATOM 1630 C CA . ALA A 1 210 ? -15.325 1.937 7.293 1.00 95.44 210 ALA A CA 1
ATOM 1631 C C . ALA A 1 210 ? -15.728 1.360 5.921 1.00 95.44 210 ALA A C 1
ATOM 1633 O O . ALA A 1 210 ? -16.908 1.097 5.703 1.00 95.44 210 ALA A O 1
ATOM 1634 N N . ALA A 1 211 ? -14.779 1.138 5.005 1.00 95.69 211 ALA A N 1
ATOM 1635 C CA . ALA A 1 211 ? -15.052 0.503 3.714 1.00 95.69 211 ALA A CA 1
ATOM 1636 C C . ALA A 1 211 ? -15.525 -0.952 3.879 1.00 95.69 211 ALA A C 1
ATOM 1638 O O . ALA A 1 211 ? -16.522 -1.338 3.275 1.00 95.69 211 ALA A O 1
ATOM 1639 N N . ILE A 1 212 ? -14.872 -1.727 4.751 1.00 96.88 212 ILE A N 1
ATOM 1640 C CA . ILE A 1 212 ? -15.240 -3.121 5.038 1.00 96.88 212 ILE A CA 1
ATOM 1641 C C . ILE A 1 212 ? -16.625 -3.195 5.688 1.00 96.88 212 ILE A C 1
ATOM 1643 O O . ILE A 1 212 ? -17.483 -3.944 5.226 1.00 96.88 212 ILE A O 1
ATOM 1647 N N . LEU A 1 213 ? -16.887 -2.371 6.711 1.00 97.31 213 LEU A N 1
ATOM 1648 C CA . LEU A 1 213 ? -18.207 -2.298 7.346 1.00 97.31 213 LEU A CA 1
ATOM 1649 C C . LEU A 1 213 ? -19.302 -1.911 6.337 1.00 97.31 213 LEU A C 1
ATOM 1651 O O . LEU A 1 213 ? -20.364 -2.526 6.327 1.00 97.31 213 LEU A O 1
ATOM 1655 N N . ALA A 1 214 ? -19.046 -0.945 5.449 1.00 97.12 214 ALA A N 1
ATOM 1656 C CA . ALA A 1 214 ? -20.002 -0.562 4.412 1.00 97.12 214 ALA A CA 1
ATOM 1657 C C . ALA A 1 214 ? -20.231 -1.673 3.370 1.00 97.12 214 ALA A C 1
ATOM 1659 O O . ALA A 1 214 ? -21.368 -1.866 2.947 1.00 97.12 214 ALA A O 1
ATOM 1660 N N . GLY A 1 215 ? -19.190 -2.421 2.990 1.00 96.75 215 GLY A N 1
ATOM 1661 C CA . GLY A 1 215 ? -19.293 -3.568 2.084 1.00 96.75 215 GLY A CA 1
ATOM 1662 C C . GLY A 1 215 ? -20.080 -4.747 2.668 1.00 96.75 215 GLY A C 1
ATOM 1663 O O . GLY A 1 215 ? -20.812 -5.414 1.945 1.00 96.75 215 GLY A O 1
ATOM 1664 N N . LEU A 1 216 ? -20.032 -4.931 3.992 1.00 97.56 216 LEU A N 1
ATOM 1665 C CA . LEU A 1 216 ? -20.904 -5.847 4.743 1.00 97.56 216 LEU A CA 1
ATOM 1666 C C . LEU A 1 216 ? -22.329 -5.295 4.989 1.00 97.56 216 LEU A C 1
ATOM 1668 O O . LEU A 1 216 ? -23.078 -5.853 5.790 1.00 97.56 216 LEU A O 1
ATOM 1672 N N . GLY A 1 217 ? -22.709 -4.163 4.384 1.00 97.62 217 GLY A N 1
ATOM 1673 C CA . GLY A 1 217 ? -24.012 -3.511 4.593 1.00 97.62 217 GLY A CA 1
ATOM 1674 C C . GLY A 1 217 ? -24.186 -2.819 5.956 1.00 97.62 217 GLY A C 1
ATOM 1675 O O . GLY A 1 217 ? -25.235 -2.235 6.232 1.00 97.62 217 GLY A O 1
ATOM 1676 N N . ARG A 1 218 ? -23.157 -2.819 6.815 1.00 97.62 218 ARG A N 1
ATOM 1677 C CA . ARG A 1 218 ? -23.150 -2.230 8.169 1.00 97.62 218 ARG A CA 1
ATOM 1678 C C . ARG A 1 218 ? -22.911 -0.715 8.110 1.00 97.62 218 ARG A C 1
ATOM 1680 O O . ARG A 1 218 ? -22.039 -0.167 8.780 1.00 97.62 218 ARG A O 1
ATOM 1687 N N . HIS A 1 219 ? -23.682 -0.017 7.275 1.00 97.56 219 HIS A N 1
ATOM 1688 C CA . HIS A 1 219 ? -23.455 1.390 6.919 1.00 97.56 219 HIS A CA 1
ATOM 1689 C C . HIS A 1 219 ? -23.491 2.356 8.116 1.00 97.56 219 HIS A C 1
ATOM 1691 O O . HIS A 1 219 ? -22.721 3.314 8.145 1.00 97.56 219 HIS A O 1
ATOM 1697 N N . ALA A 1 220 ? -24.340 2.098 9.118 1.00 97.50 220 ALA A N 1
ATOM 1698 C CA . ALA A 1 220 ? -24.387 2.905 10.340 1.00 97.50 220 ALA A CA 1
ATOM 1699 C C . ALA A 1 220 ? -23.083 2.787 11.151 1.00 97.50 220 ALA A C 1
ATOM 1701 O O . ALA A 1 220 ? -22.520 3.793 11.573 1.00 97.50 220 ALA A O 1
ATOM 1702 N N . GLU A 1 221 ? -22.551 1.571 11.292 1.00 96.94 221 GLU A N 1
ATOM 1703 C CA . GLU A 1 221 ? -21.276 1.316 11.973 1.00 96.94 221 GLU A CA 1
ATOM 1704 C C . GLU A 1 221 ? -20.085 1.846 11.164 1.00 96.94 221 GLU A C 1
ATOM 1706 O O . GLU A 1 221 ? -19.129 2.358 11.737 1.00 96.94 221 GLU A O 1
ATOM 1711 N N . ALA A 1 222 ? -20.153 1.797 9.829 1.00 96.62 222 ALA A N 1
ATOM 1712 C CA . ALA A 1 222 ? -19.165 2.417 8.948 1.00 96.62 222 ALA A CA 1
ATOM 1713 C C . ALA A 1 222 ? -19.106 3.948 9.110 1.00 96.62 222 ALA A C 1
ATOM 1715 O O . ALA A 1 222 ? -18.021 4.530 9.087 1.00 96.62 222 ALA A O 1
ATOM 1716 N N . ALA A 1 223 ? -20.260 4.601 9.284 1.00 96.62 223 ALA A N 1
ATOM 1717 C CA . ALA A 1 223 ? -20.338 6.029 9.578 1.00 96.62 223 ALA A CA 1
ATOM 1718 C C . ALA A 1 223 ? -19.819 6.340 10.992 1.00 96.62 223 ALA A C 1
ATOM 1720 O O . ALA A 1 223 ? -18.993 7.241 11.152 1.00 96.62 223 ALA A O 1
ATOM 1721 N N . GLN A 1 224 ? -20.228 5.551 11.992 1.00 96.00 224 GLN A N 1
ATOM 1722 C CA . GLN A 1 224 ? -19.774 5.698 13.376 1.00 96.00 224 GLN A CA 1
ATOM 1723 C C . GLN A 1 224 ? -18.252 5.528 13.495 1.00 96.00 224 GLN A C 1
ATOM 1725 O O . GLN A 1 224 ? -17.593 6.380 14.076 1.00 96.00 224 GLN A O 1
ATOM 1730 N N . ALA A 1 225 ? -17.659 4.5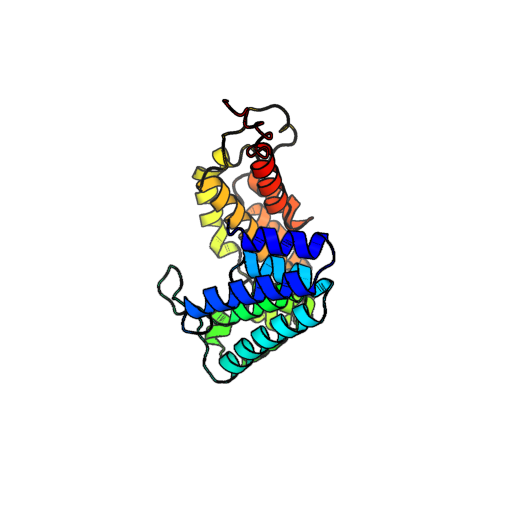23 12.841 1.00 94.44 225 ALA A N 1
ATOM 1731 C CA . ALA A 1 225 ? -16.212 4.296 12.846 1.00 94.44 225 ALA A CA 1
ATOM 1732 C C . ALA A 1 225 ? -15.398 5.477 12.273 1.00 94.44 225 ALA A C 1
ATOM 1734 O O . ALA A 1 225 ? -14.271 5.713 12.710 1.00 94.44 225 ALA A O 1
ATOM 1735 N N . ARG A 1 226 ? -15.957 6.243 11.321 1.00 95.44 226 ARG A N 1
ATOM 1736 C CA . ARG A 1 226 ? -15.345 7.494 10.832 1.00 95.44 226 ARG A CA 1
ATOM 1737 C C . ARG A 1 226 ? -15.503 8.635 11.837 1.00 95.44 226 ARG A C 1
ATOM 1739 O O . ARG A 1 226 ? -14.558 9.395 12.032 1.00 95.44 226 ARG A O 1
ATOM 1746 N N . ALA A 1 227 ? -16.673 8.752 12.465 1.00 96.00 227 ALA A N 1
ATOM 1747 C CA . ALA A 1 227 ? -16.941 9.766 13.481 1.00 96.00 227 ALA A CA 1
ATOM 1748 C C . ALA A 1 227 ? -16.052 9.571 14.721 1.00 96.00 227 ALA A C 1
ATOM 1750 O O . ALA A 1 227 ? -15.364 10.508 15.118 1.00 96.00 227 ALA A O 1
ATOM 1751 N N . ASP A 1 228 ? -15.987 8.351 15.260 1.00 94.69 228 ASP A N 1
ATOM 1752 C CA . ASP A 1 228 ? -15.140 7.978 16.399 1.00 94.69 228 ASP A CA 1
ATOM 1753 C C . ASP A 1 228 ? -13.652 8.160 16.078 1.00 94.69 228 ASP A C 1
ATOM 1755 O O . ASP A 1 228 ? -12.899 8.701 16.889 1.00 94.69 228 ASP A O 1
ATOM 1759 N N . GLY A 1 229 ? -13.231 7.763 14.869 1.00 94.50 229 GLY A N 1
ATOM 1760 C CA . GLY A 1 229 ? -11.851 7.920 14.409 1.00 94.50 229 GLY A CA 1
ATOM 1761 C C . GLY A 1 229 ? -11.399 9.382 14.340 1.00 94.50 229 GLY A C 1
ATOM 1762 O O . GLY A 1 229 ? -10.260 9.698 14.670 1.00 94.50 229 GLY A O 1
ATOM 1763 N N . LEU A 1 230 ? -12.293 10.304 13.972 1.00 96.44 230 LEU A N 1
ATOM 1764 C CA . LEU A 1 230 ? -12.009 11.738 14.048 1.00 96.44 230 LEU A CA 1
ATOM 1765 C C . LEU A 1 230 ? -12.121 12.270 15.486 1.00 96.44 230 LEU A C 1
ATOM 1767 O O . LEU A 1 230 ? -11.267 13.043 15.916 1.00 96.44 230 LEU A O 1
ATOM 1771 N N . ALA A 1 231 ? -13.136 11.857 16.245 1.00 95.44 231 ALA A N 1
ATOM 1772 C CA . ALA A 1 231 ? -13.372 12.330 17.609 1.00 95.44 231 ALA A CA 1
ATOM 1773 C C . ALA A 1 231 ? -12.241 11.960 18.586 1.00 95.44 231 ALA A C 1
ATOM 1775 O O . ALA A 1 231 ? -11.962 12.726 19.504 1.00 95.44 231 ALA A O 1
ATOM 1776 N N . GLY A 1 232 ? -11.563 10.827 18.372 1.00 93.94 232 GLY A N 1
ATOM 1777 C CA . GLY A 1 232 ? -10.419 10.403 19.185 1.00 93.94 232 GLY A CA 1
ATOM 1778 C C . GLY A 1 232 ? -9.142 11.235 18.992 1.00 93.94 232 GLY A C 1
ATOM 1779 O O . GLY A 1 232 ? -8.260 11.188 19.850 1.00 93.94 232 GLY A O 1
ATOM 1780 N N . ILE A 1 233 ? -9.021 11.997 17.898 1.00 95.25 233 ILE A N 1
ATOM 1781 C CA . ILE A 1 233 ? -7.848 12.846 17.641 1.00 95.25 233 ILE A CA 1
ATOM 1782 C C . ILE A 1 233 ? -7.947 14.103 18.513 1.00 95.25 233 ILE A C 1
ATOM 1784 O O . ILE A 1 233 ? -8.833 14.936 18.308 1.00 95.25 233 ILE A O 1
ATOM 1788 N N . GLU A 1 234 ? -7.017 14.273 19.456 1.00 94.38 234 GLU A N 1
ATOM 1789 C CA . GLU A 1 234 ? -7.014 15.400 20.406 1.00 94.38 234 GLU A CA 1
ATOM 1790 C C . GLU A 1 234 ? -6.792 16.754 19.714 1.00 94.38 234 GLU A C 1
ATOM 1792 O O . GLU A 1 234 ? -7.482 17.725 20.015 1.00 94.38 234 GLU A O 1
ATOM 1797 N N . SER A 1 235 ? -5.860 16.832 18.758 1.00 91.12 235 SER A N 1
ATOM 1798 C CA . SER A 1 235 ? -5.545 18.084 18.058 1.00 91.12 235 SER A CA 1
ATOM 1799 C C . SER A 1 235 ? -6.548 18.388 16.945 1.00 91.12 235 SER A C 1
ATOM 1801 O O . SER A 1 235 ? -6.626 17.662 15.953 1.00 91.12 235 SER A O 1
ATOM 1803 N N . ASP A 1 236 ? -7.236 19.526 17.048 1.00 89.81 236 ASP A N 1
ATOM 1804 C CA . ASP A 1 236 ? -8.140 20.042 16.011 1.00 89.81 236 ASP A CA 1
ATOM 1805 C C . ASP A 1 236 ? -7.458 20.162 14.637 1.00 89.81 236 ASP A C 1
ATOM 1807 O O . ASP A 1 236 ? -8.074 19.880 13.611 1.00 89.81 236 ASP A O 1
ATOM 1811 N N . GLN A 1 237 ? -6.169 20.521 14.601 1.00 86.75 237 GLN A N 1
ATOM 1812 C CA . GLN A 1 237 ? -5.391 20.636 13.361 1.00 86.75 237 GLN A CA 1
ATOM 1813 C C . GLN A 1 237 ? -5.170 19.273 12.690 1.00 86.75 237 GLN A C 1
ATOM 1815 O O . GLN A 1 237 ? -5.370 19.140 11.480 1.00 86.75 237 GLN A O 1
ATOM 1820 N N . LEU A 1 238 ? -4.822 18.245 13.475 1.00 90.31 238 LEU A N 1
ATOM 1821 C CA . LEU A 1 238 ? -4.717 16.870 12.977 1.00 90.31 238 LEU A CA 1
ATOM 1822 C C . LEU A 1 238 ? -6.090 16.328 12.571 1.00 90.31 238 LEU A C 1
ATOM 1824 O O . LEU A 1 238 ? -6.188 15.661 11.547 1.00 90.31 238 LEU A O 1
ATOM 1828 N N . ARG A 1 239 ? -7.155 16.656 13.314 1.00 94.06 239 ARG A N 1
ATOM 1829 C CA . ARG A 1 239 ? -8.528 16.224 13.011 1.00 94.06 239 ARG A CA 1
ATOM 1830 C C . ARG A 1 239 ? -9.044 16.816 11.700 1.00 94.06 239 ARG A C 1
ATOM 1832 O O . ARG A 1 239 ? -9.651 16.098 10.912 1.00 94.06 239 ARG A O 1
ATOM 1839 N N . VAL A 1 240 ? -8.756 18.091 11.424 1.00 91.38 240 VAL A N 1
ATOM 1840 C CA . VAL A 1 240 ? -9.059 18.730 10.130 1.00 91.38 240 VAL A CA 1
ATOM 1841 C C . VAL A 1 240 ? -8.273 18.071 8.996 1.00 91.38 240 VAL A C 1
ATOM 1843 O O . VAL A 1 240 ? -8.861 17.750 7.966 1.00 91.38 240 VAL A O 1
ATOM 1846 N N . LEU A 1 241 ? -6.972 17.816 9.171 1.00 89.38 241 LEU A N 1
ATOM 1847 C CA . LEU A 1 241 ? -6.174 17.169 8.124 1.00 89.38 241 LEU A CA 1
ATOM 1848 C C . LEU A 1 241 ? -6.593 15.705 7.886 1.00 89.38 241 LEU A C 1
ATOM 1850 O O . LEU A 1 241 ? -6.663 15.276 6.738 1.00 89.38 241 LEU A O 1
ATOM 1854 N N . ALA A 1 242 ? -6.951 14.972 8.941 1.00 93.69 242 ALA A N 1
ATOM 1855 C CA . ALA A 1 242 ? -7.516 13.628 8.852 1.00 93.69 242 ALA A CA 1
ATOM 1856 C C . ALA A 1 242 ? -8.877 13.614 8.142 1.00 93.69 242 ALA A C 1
ATOM 1858 O O . ALA A 1 242 ? -9.128 12.735 7.323 1.00 93.69 242 ALA A O 1
ATOM 1859 N N . ALA A 1 243 ? -9.746 14.595 8.405 1.00 94.56 243 ALA A N 1
ATOM 1860 C CA . ALA A 1 243 ? -11.028 14.725 7.714 1.00 94.56 243 ALA A CA 1
ATOM 1861 C C . ALA A 1 243 ? -10.854 15.038 6.216 1.00 94.56 243 ALA A C 1
ATOM 1863 O O . ALA A 1 243 ? -11.604 14.511 5.395 1.00 94.56 243 ALA A O 1
ATOM 1864 N N . LEU A 1 244 ? -9.847 15.843 5.853 1.00 92.31 244 LEU A N 1
ATOM 1865 C CA . LEU A 1 244 ? -9.483 16.094 4.455 1.00 92.31 244 LEU A CA 1
ATOM 1866 C C . LEU A 1 244 ? -8.947 14.830 3.769 1.00 92.31 244 LEU A C 1
ATOM 1868 O O . LEU A 1 244 ? -9.374 14.522 2.664 1.00 92.31 244 LEU A O 1
ATOM 1872 N N . ASP A 1 245 ? -8.067 14.064 4.417 1.00 93.12 245 ASP A N 1
ATOM 1873 C CA . ASP A 1 245 ? -7.496 12.842 3.831 1.00 93.12 245 ASP A CA 1
ATOM 1874 C C . ASP A 1 245 ? -8.514 11.680 3.762 1.00 93.12 245 ASP A C 1
ATOM 1876 O O . ASP A 1 245 ? -8.541 10.932 2.789 1.00 93.12 245 ASP A O 1
ATOM 1880 N N . LEU A 1 246 ? -9.463 11.597 4.707 1.00 93.62 246 LEU A N 1
ATOM 1881 C CA . LEU A 1 246 ? -10.628 10.700 4.604 1.00 93.62 246 LEU A CA 1
ATOM 1882 C C . LEU A 1 246 ? -11.557 11.036 3.422 1.00 93.62 246 LEU A C 1
ATOM 1884 O O . LEU A 1 246 ? -12.269 10.147 2.950 1.00 93.62 246 LEU A O 1
ATOM 1888 N N . ALA A 1 247 ? -11.585 12.295 2.973 1.00 92.94 247 ALA A N 1
ATOM 1889 C CA . ALA A 1 247 ? -12.367 12.739 1.818 1.00 92.94 247 ALA A CA 1
ATOM 1890 C C . ALA A 1 247 ? -11.583 12.620 0.497 1.00 92.94 247 ALA A C 1
ATOM 1892 O O . ALA A 1 247 ? -12.152 12.230 -0.521 1.00 92.94 247 ALA A O 1
ATOM 1893 N N . GLU A 1 248 ? -10.283 12.922 0.517 1.00 92.12 248 GLU A N 1
ATOM 1894 C CA . GLU A 1 248 ? -9.378 12.909 -0.635 1.00 92.12 248 GLU A CA 1
ATOM 1895 C C . GLU A 1 248 ? -8.039 12.228 -0.254 1.00 92.12 248 GLU A C 1
ATOM 1897 O O . GLU A 1 248 ? -7.073 12.912 0.113 1.00 92.12 248 GLU A O 1
ATOM 1902 N N . PRO A 1 249 ? -7.946 10.884 -0.332 1.00 91.69 249 PRO A N 1
ATOM 1903 C CA . PRO A 1 249 ? -6.808 10.119 0.186 1.00 91.69 249 PRO A CA 1
ATOM 1904 C C . PRO A 1 249 ? -5.429 10.585 -0.296 1.00 91.69 249 PRO A C 1
ATOM 1906 O O . PRO A 1 249 ? -5.230 10.948 -1.463 1.00 91.69 249 PRO A O 1
ATOM 1909 N N . GLY A 1 250 ? -4.454 10.573 0.615 1.00 87.31 250 GLY A N 1
ATOM 1910 C CA . GLY A 1 250 ? -3.079 11.011 0.356 1.00 87.31 250 GLY A CA 1
ATOM 1911 C C . GLY A 1 250 ? -2.891 12.534 0.300 1.00 87.31 250 GLY A C 1
ATOM 1912 O O . GLY A 1 250 ? -1.836 12.997 -0.139 1.00 87.31 250 GLY A O 1
ATOM 1913 N N . THR A 1 251 ? -3.882 13.315 0.737 1.00 89.69 251 THR A N 1
ATOM 1914 C CA . THR A 1 251 ? -3.771 14.764 0.978 1.00 89.69 251 THR A CA 1
ATOM 1915 C C . THR A 1 251 ? -2.625 15.086 1.940 1.00 89.69 251 THR A C 1
ATOM 1917 O O . THR A 1 251 ? -1.898 16.055 1.711 1.00 89.69 251 THR A O 1
ATOM 1920 N N . ILE A 1 252 ? -2.420 14.270 2.982 1.00 88.12 252 ILE A N 1
ATOM 1921 C CA . ILE A 1 252 ? -1.288 14.403 3.911 1.00 88.12 252 ILE A CA 1
ATOM 1922 C C . ILE A 1 252 ? 0.025 14.282 3.129 1.00 88.12 252 ILE A C 1
ATOM 1924 O O . ILE A 1 252 ? 0.840 15.204 3.139 1.00 88.12 252 ILE A O 1
ATOM 1928 N N . SER A 1 253 ? 0.196 13.187 2.384 1.00 86.69 253 SER A N 1
ATOM 1929 C CA . SER A 1 253 ? 1.407 12.909 1.605 1.00 86.69 253 SER A CA 1
ATOM 1930 C C . SER A 1 253 ? 1.697 13.989 0.559 1.00 86.69 253 SER A C 1
ATOM 1932 O O . SER A 1 253 ? 2.840 14.428 0.449 1.00 86.69 253 SER A O 1
ATOM 1934 N N . ARG A 1 254 ? 0.675 14.469 -0.169 1.00 86.81 254 ARG A N 1
ATOM 1935 C CA . ARG A 1 254 ? 0.818 15.569 -1.142 1.00 86.81 254 ARG A CA 1
ATOM 1936 C C . ARG A 1 254 ? 1.347 16.842 -0.472 1.00 86.81 254 ARG A C 1
ATOM 1938 O O . ARG A 1 254 ? 2.359 17.375 -0.914 1.00 86.81 254 ARG A O 1
ATOM 1945 N N . ARG A 1 255 ? 0.753 17.259 0.654 1.00 85.44 255 ARG A N 1
ATOM 1946 C CA . ARG A 1 255 ? 1.195 18.445 1.414 1.00 85.44 255 ARG A CA 1
ATOM 1947 C C . ARG A 1 255 ? 2.616 18.321 1.971 1.00 85.44 255 ARG A C 1
ATOM 1949 O O . ARG A 1 255 ? 3.322 19.325 2.029 1.00 85.44 255 ARG A O 1
ATOM 1956 N N . MET A 1 256 ? 3.045 17.120 2.369 1.00 83.06 256 MET A N 1
ATOM 1957 C CA . MET A 1 256 ? 4.428 16.887 2.809 1.00 83.06 256 MET A CA 1
ATOM 1958 C C . MET A 1 256 ? 5.422 17.039 1.648 1.00 83.06 256 MET A C 1
ATOM 1960 O O . MET A 1 256 ? 6.429 17.726 1.805 1.00 83.06 256 MET A O 1
ATOM 1964 N N . VAL A 1 257 ? 5.116 16.483 0.468 1.00 81.75 257 VAL A N 1
ATOM 1965 C CA . VAL A 1 257 ? 5.957 16.644 -0.735 1.00 81.75 257 VAL A CA 1
ATOM 1966 C C . VAL A 1 257 ? 5.993 18.101 -1.208 1.00 81.75 257 VAL A C 1
ATOM 1968 O O . VAL A 1 257 ? 7.069 18.608 -1.517 1.00 81.75 257 VAL A O 1
ATOM 1971 N N . ASP A 1 258 ? 4.858 18.806 -1.209 1.00 80.75 258 ASP A N 1
ATOM 1972 C CA . ASP A 1 258 ? 4.801 20.234 -1.556 1.00 80.75 258 ASP A CA 1
ATOM 1973 C C . ASP A 1 258 ? 5.671 21.091 -0.622 1.00 80.75 258 ASP A C 1
ATOM 1975 O O . ASP A 1 258 ? 6.310 22.049 -1.065 1.00 80.75 258 ASP A O 1
ATOM 1979 N N . TRP A 1 259 ? 5.730 20.746 0.668 1.00 75.88 259 TRP A N 1
ATOM 1980 C CA . TRP A 1 259 ? 6.604 21.410 1.633 1.00 75.88 259 TRP A CA 1
ATOM 1981 C C . TRP A 1 259 ? 8.084 21.102 1.364 1.00 75.88 259 TRP A C 1
ATOM 1983 O O . TRP A 1 259 ? 8.876 22.040 1.242 1.00 75.88 259 TRP A O 1
ATOM 1993 N N . GLU A 1 260 ? 8.466 19.831 1.192 1.00 74.44 260 GLU A N 1
ATOM 1994 C CA . GLU A 1 260 ? 9.849 19.461 0.850 1.00 74.44 260 GLU A CA 1
ATOM 1995 C C . GLU A 1 260 ? 10.326 20.158 -0.434 1.00 74.44 260 GLU A C 1
ATOM 1997 O O . GLU A 1 260 ? 11.404 20.753 -0.445 1.00 74.44 260 GLU A O 1
ATOM 2002 N N . MET A 1 261 ? 9.505 20.166 -1.487 1.00 74.81 261 MET A N 1
ATOM 2003 C CA . MET A 1 261 ? 9.831 20.770 -2.785 1.00 74.81 261 MET A CA 1
ATOM 2004 C C . MET A 1 261 ? 9.947 22.301 -2.750 1.00 74.81 261 MET A C 1
ATOM 2006 O O . MET A 1 261 ? 10.703 22.868 -3.538 1.00 74.81 261 MET A O 1
ATOM 2010 N N . ARG A 1 262 ? 9.232 22.989 -1.847 1.00 71.56 262 ARG A N 1
ATOM 2011 C CA . ARG A 1 262 ? 9.357 24.450 -1.661 1.00 71.56 262 ARG A CA 1
ATOM 2012 C C . ARG A 1 262 ? 10.641 24.846 -0.941 1.00 71.56 262 ARG A C 1
ATOM 2014 O O . ARG A 1 262 ? 11.207 25.891 -1.247 1.00 71.56 262 ARG A O 1
ATOM 2021 N N . VAL A 1 263 ? 11.084 24.035 0.019 1.00 67.44 263 VAL A N 1
ATOM 2022 C CA . VAL A 1 263 ? 12.275 24.325 0.836 1.00 67.44 263 VAL A CA 1
ATOM 2023 C C . VAL A 1 263 ? 13.553 23.735 0.223 1.00 67.44 263 VAL A C 1
ATOM 2025 O O . VAL A 1 263 ? 14.656 24.189 0.520 1.00 67.44 263 VAL A O 1
ATOM 2028 N N . MET A 1 264 ? 13.413 22.779 -0.696 1.00 57.97 264 MET A N 1
ATOM 2029 C CA . MET A 1 264 ? 14.471 22.272 -1.571 1.00 57.97 264 MET A CA 1
ATOM 2030 C C . MET A 1 264 ? 14.285 22.806 -3.008 1.00 57.97 264 MET A C 1
ATOM 2032 O O . MET A 1 264 ? 14.004 22.012 -3.913 1.00 57.97 264 MET A O 1
ATOM 2036 N N . PRO A 1 265 ? 14.437 24.123 -3.275 1.00 53.66 265 PRO A N 1
ATOM 2037 C CA . PRO A 1 265 ? 14.500 24.593 -4.652 1.00 53.66 265 PRO A CA 1
ATOM 2038 C C . PRO A 1 265 ? 15.669 23.878 -5.338 1.00 53.66 265 PRO A C 1
ATOM 2040 O O . PRO A 1 265 ? 16.789 23.897 -4.827 1.00 53.66 265 PRO A O 1
ATOM 2043 N N . ARG A 1 266 ? 15.406 23.221 -6.479 1.00 49.41 266 ARG A N 1
ATOM 2044 C CA . ARG A 1 266 ? 16.456 22.587 -7.296 1.00 49.41 266 ARG A CA 1
ATOM 2045 C C . ARG A 1 266 ? 17.585 23.591 -7.504 1.00 49.41 266 ARG A C 1
ATOM 2047 O O . ARG A 1 266 ? 17.291 24.708 -7.930 1.00 49.41 266 ARG A O 1
ATOM 2054 N N . ASP A 1 267 ? 18.826 23.177 -7.233 1.00 41.59 267 ASP A N 1
ATOM 2055 C CA . ASP A 1 267 ? 20.009 24.039 -7.305 1.00 41.59 267 ASP A CA 1
ATOM 2056 C C . ASP A 1 267 ? 19.969 24.913 -8.562 1.00 41.59 267 ASP A C 1
ATOM 2058 O O . ASP A 1 267 ? 20.040 24.413 -9.691 1.00 41.59 267 ASP A O 1
ATOM 2062 N N . ALA A 1 268 ? 19.808 26.225 -8.362 1.00 40.16 268 ALA A N 1
ATOM 2063 C CA . ALA A 1 268 ? 19.789 27.187 -9.451 1.00 40.16 268 ALA A CA 1
ATOM 2064 C C . ALA A 1 268 ? 21.138 27.089 -10.165 1.00 40.16 268 ALA A C 1
ATOM 2066 O O . ALA A 1 268 ? 22.167 27.381 -9.562 1.00 40.16 268 ALA A O 1
ATOM 2067 N N . ALA A 1 269 ? 21.122 26.601 -11.409 1.00 39.44 269 ALA A N 1
ATOM 2068 C CA . ALA A 1 269 ? 22.293 26.033 -12.064 1.00 39.44 269 ALA A CA 1
ATOM 2069 C C . ALA A 1 269 ? 23.482 27.004 -12.085 1.00 39.44 269 ALA A C 1
ATOM 2071 O O . ALA A 1 269 ? 23.568 27.871 -12.955 1.00 39.44 269 ALA A O 1
ATOM 2072 N N . THR A 1 270 ? 24.409 26.837 -11.138 1.00 32.16 270 THR A N 1
ATOM 2073 C CA . THR A 1 270 ? 25.610 27.661 -11.033 1.00 32.16 270 THR A CA 1
ATOM 2074 C C . THR A 1 270 ? 26.442 27.454 -12.293 1.00 32.16 270 THR A C 1
ATOM 2076 O O . THR A 1 270 ? 26.962 26.347 -12.490 1.00 32.16 270 THR A O 1
ATOM 2079 N N . PRO A 1 271 ? 26.620 28.472 -13.155 1.00 37.06 271 PRO A N 1
ATOM 2080 C CA . PRO A 1 271 ? 27.543 28.352 -14.265 1.00 37.06 271 PRO A CA 1
ATOM 2081 C C . PRO A 1 271 ? 28.930 28.195 -13.649 1.00 37.06 271 PRO A C 1
ATOM 2083 O O . PRO A 1 271 ? 29.406 29.091 -12.949 1.00 37.06 271 PRO A O 1
ATOM 2086 N N . ARG A 1 272 ? 29.580 27.047 -13.864 1.00 33.34 272 ARG A N 1
ATOM 2087 C CA . ARG A 1 272 ? 30.994 26.903 -13.514 1.00 33.34 272 ARG A CA 1
ATOM 2088 C C . ARG A 1 272 ? 31.795 27.764 -14.480 1.00 33.34 272 ARG A C 1
ATOM 2090 O O . ARG A 1 272 ? 32.169 27.312 -15.557 1.00 33.34 272 ARG A O 1
ATOM 2097 N N . SER A 1 273 ? 32.016 29.015 -14.091 1.00 39.69 273 SER A N 1
ATOM 2098 C CA . SER A 1 273 ? 32.970 29.909 -14.735 1.00 39.69 273 SER A CA 1
ATOM 2099 C C . SER A 1 273 ? 34.330 29.221 -14.763 1.00 39.69 273 SER A C 1
ATOM 2101 O O . SER A 1 273 ? 34.942 29.029 -13.712 1.00 39.69 273 SER A O 1
ATOM 2103 N N . ASN A 1 274 ? 34.791 28.831 -15.951 1.00 33.91 274 ASN A N 1
ATOM 2104 C CA . ASN A 1 274 ? 36.148 28.331 -16.125 1.00 33.91 274 ASN A CA 1
ATOM 2105 C C . ASN A 1 274 ? 37.141 29.445 -15.751 1.00 33.91 274 ASN A C 1
ATOM 2107 O O . ASN A 1 274 ? 37.090 30.510 -16.375 1.00 33.91 274 ASN A O 1
ATOM 2111 N N . PRO A 1 275 ? 38.071 29.218 -14.807 1.00 37.09 275 PRO A N 1
ATOM 2112 C CA . PRO A 1 275 ? 39.355 29.891 -14.875 1.00 37.09 275 PRO A CA 1
ATOM 2113 C C . PRO A 1 275 ? 40.119 29.365 -16.102 1.00 37.09 275 PRO A C 1
ATOM 2115 O O . PRO A 1 275 ? 39.952 28.206 -16.497 1.00 37.09 275 PRO A O 1
ATOM 2118 N N . GLN A 1 276 ? 40.913 30.244 -16.710 1.00 40.84 276 GLN A N 1
ATOM 2119 C CA . GLN A 1 276 ? 41.909 29.901 -17.732 1.00 40.84 276 GLN A CA 1
ATOM 2120 C C . GLN A 1 276 ? 43.218 29.462 -17.067 1.00 40.84 276 GLN A C 1
ATOM 2122 O O . GLN A 1 276 ? 43.469 29.933 -15.933 1.00 40.84 276 GLN A O 1
#

Foldseek 3Di:
DPVLLVVLVVCVVVVVLVVNLVSLVVQVVVVPVVWPFLDARDPSSLQSLLVSVVVDVVSLVVLVVSLVVLLVCCVVVSQAGTAADPVRHGHGSLVRSLSSCVSNVNLVSSQVSLVVCVVPVVVVNQVVLALSNLVSCLVVLVLVVNVVSQQDLVVCLVVLLVLCVVCVVLCVQPQDPVNPDDDHDLARDPSVVVSLVSLLRSLSSLLSNLSSCVSVVVNVVSVVSLVVSLVSHPDPRSSVQSVVCSVPPCSSVVSNVVSRCVSCPPPPDDPPDDDD

pLDDT: mean 85.91, std 14.6, range [32.16, 98.06]

Sequence (276 aa):
MDERFIAAARAQECGDHAAALRILRAIEADERAASPGLAPPSFGLLFQWGQLAKEHAPAYRTLAALRDEHVARLKAGDIHSGQPDFAGHPRSRFPDIASLNHALGDSRSTYEVFVYMAGALPDEARREASSRAIEPIVEQGDFELAARYLPEPARWIQHLNEEAREGLAALQPVFSPQWSEQPLPARPGRAAMQLSATLSNYVTDVRHRAAILAGLGRHAEAAQARADGLAGIESDQLRVLAALDLAEPGTISRRMVDWEMRVMPRDAATPRSNPQ

Radius of gyration: 21.53 Å; chains: 1; bounding box: 66×58×48 Å

Organism: NCBI:txid1036180

Secondary structure (DSSP, 8-state):
--HHHHHHHHHHHTT-HHHHHHHHHHHHHHHHHH-TTTPPPPHHHHHHHHHHHTT-HHHHHHHHHHHHHHHHHHHTT--B-SS--TTSPPPBSHHHHHHHHHHHT-HHHHHHHHHHHHHH-HHHHHHS-SHHHHHHHHHTT-HHHHHTT---GGGTHHHHHHHHHHHTTTTTTTS-TTTTSS---SS--HHHHHHHHHHHHHHHHHHHHHHHHHHTT-HHHHHHHHHHHHHT---HHHHHHHHHHHHSTTHHHHHHHHHHHHHS------------